Protein AF-A0A8X7CCC8-F1 (afdb_monomer_lite)

Rad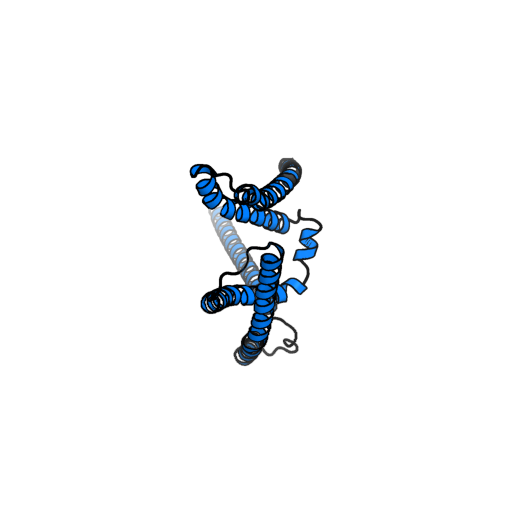ius of gyration: 27.52 Å; chains: 1; bounding box: 57×47×96 Å

Sequence (208 aa):
MSELYTKEFLFRLVIPLWVISFTTLSSIIFGLHSYRDGHEMARELAIFYAAVHRPAWALSLGWIVYACSTGQGGVINSLFTFKAFIPLERLCYLAYMLHVPLMYYQGGVQRERMFMGHYNQIMCFFSYTFMSFVLAFVCYLLFQVPFAAVEGLIFNKNHGNIWGANPMTVSQATLKNNDEEQVSIDEESKFSAKSKVLVSRIEETERF

Organism: NCBI:txid2747483

Foldseek 3Di:
DVVVVVVVVVLVVLVVLLVVLVVLVVCLVCVCVVVVVPDPDDPVVVVVSVVCNVVSNVVSVVSQVVCLVVVNNVPVVVVVPPPVVVVVVQLVVQLVVQLVVLVVVVVVVPPDDDDPDPVVVVVVVCVSSVVSSVVSVVCCVVPVVVVVVVVCVVPVPVDDDCPPPDVVNVVVVVVVVVVVVVVVVVVVVVVVVVVVVVVVVVVVVVVD

InterPro domains:
  IPR052728 Oxygen and lipid transport regulator [PTHR11161] (13-159)

Secondary structure (DSSP, 8-state):
-HHHHHHHHHHHHHHHHHHHHHHHHHHHHHHTHHHHT-----HHHHHHHHHHHHHHHHHHHHHHHHHHHTTTTTHHHHHHT-TTHHHHHHHHHHHHHHHHHHHHHHHHH--S-----HHHHHHHHHHHHHHHHHHHHHHIIIIIHHHHHHHHHHS----TTGGG--HHHHHHHHHHHHHHHHHHHHHHHHHHHHHHHHHHHHHHHTT-

pLDDT: mean 73.94, std 14.72, range [42.0, 93.38]

Structure (mmCIF, N/CA/C/O backbone):
data_AF-A0A8X7CCC8-F1
#
_entry.id   AF-A0A8X7CCC8-F1
#
loop_
_atom_site.group_PDB
_atom_site.id
_atom_site.type_symbol
_atom_site.label_atom_id
_atom_site.label_alt_id
_atom_site.label_comp_id
_atom_site.label_asym_id
_atom_site.label_entity_id
_atom_site.label_seq_id
_atom_site.pdbx_PDB_ins_code
_atom_site.Cartn_x
_atom_site.Cartn_y
_atom_site.Cartn_z
_atom_site.occupancy
_atom_site.B_iso_or_equiv
_atom_site.auth_seq_id
_atom_site.auth_comp_id
_atom_site.auth_asym_id
_atom_site.auth_atom_id
_atom_site.pdbx_PDB_model_num
ATOM 1 N N . MET A 1 1 ? 9.367 27.388 29.219 1.00 56.34 1 MET A N 1
ATOM 2 C CA . MET A 1 1 ? 10.127 28.083 28.150 1.00 56.34 1 MET A CA 1
ATOM 3 C C . MET A 1 1 ? 10.759 27.092 27.166 1.00 56.34 1 MET A C 1
ATOM 5 O O . MET A 1 1 ? 10.716 27.351 25.974 1.00 56.34 1 MET A O 1
ATOM 9 N N . SER A 1 2 ? 11.249 25.933 27.627 1.00 67.62 2 SER A N 1
ATOM 10 C CA . SER A 1 2 ? 11.745 24.836 26.776 1.00 67.62 2 SER A CA 1
ATOM 11 C C . SER A 1 2 ? 10.676 24.218 25.859 1.00 67.62 2 SER A C 1
ATOM 13 O O . SER A 1 2 ? 10.921 24.095 24.667 1.00 67.62 2 SER A O 1
ATOM 15 N N . GLU A 1 3 ? 9.472 23.912 26.360 1.00 63.50 3 GLU A N 1
ATOM 16 C CA . GLU A 1 3 ? 8.416 23.265 25.549 1.00 63.50 3 GLU A CA 1
ATOM 17 C C . GLU A 1 3 ? 7.909 24.108 24.366 1.00 63.50 3 GLU A C 1
ATOM 19 O O . GLU A 1 3 ? 7.609 23.568 23.303 1.00 63.50 3 GLU A O 1
ATOM 24 N N . LEU A 1 4 ? 7.849 25.436 24.520 1.00 60.81 4 LEU A N 1
ATOM 25 C CA . LEU A 1 4 ? 7.461 26.355 23.443 1.00 60.81 4 LEU A CA 1
ATOM 26 C C . LEU A 1 4 ? 8.524 26.403 22.338 1.00 60.81 4 LEU A C 1
ATOM 28 O O . LEU A 1 4 ? 8.183 26.362 21.160 1.00 60.81 4 LEU A O 1
ATOM 32 N N . TYR A 1 5 ? 9.810 26.400 22.703 1.00 65.25 5 TYR A N 1
ATOM 33 C CA . TYR A 1 5 ? 10.906 26.372 21.730 1.00 65.25 5 TYR A CA 1
ATOM 34 C C . TYR A 1 5 ? 10.932 25.060 20.938 1.00 65.25 5 TYR A C 1
ATOM 36 O O . TYR A 1 5 ? 11.149 25.066 19.727 1.00 65.25 5 TYR A O 1
ATOM 44 N N . THR A 1 6 ? 10.648 23.933 21.595 1.00 69.50 6 THR A N 1
ATOM 45 C CA . THR A 1 6 ? 10.568 22.629 20.929 1.00 69.50 6 THR A CA 1
ATOM 46 C C . THR A 1 6 ? 9.445 22.594 19.893 1.00 69.50 6 THR A C 1
ATOM 48 O O . THR A 1 6 ? 9.660 22.090 18.796 1.00 69.50 6 THR A O 1
ATOM 51 N N . LYS A 1 7 ? 8.269 23.168 20.179 1.00 65.12 7 LYS A N 1
ATOM 52 C CA . LYS A 1 7 ? 7.138 23.189 19.231 1.00 65.12 7 LYS A CA 1
ATOM 53 C C . LYS A 1 7 ? 7.426 24.051 17.996 1.00 65.12 7 LYS A C 1
ATOM 55 O O . LYS A 1 7 ? 7.184 23.603 16.877 1.00 65.12 7 LYS A O 1
ATOM 60 N N . GLU A 1 8 ? 7.998 25.238 18.194 1.00 67.81 8 GLU A N 1
ATOM 61 C CA . GLU A 1 8 ? 8.397 26.152 17.111 1.00 67.81 8 GLU A CA 1
ATOM 62 C C . GLU A 1 8 ? 9.519 25.563 16.238 1.00 67.81 8 GLU A C 1
ATOM 64 O O . GLU A 1 8 ? 9.496 25.661 15.009 1.00 67.81 8 GLU A O 1
ATOM 69 N N . PHE A 1 9 ? 10.495 24.896 16.861 1.00 66.94 9 PHE A N 1
ATOM 70 C CA . PHE A 1 9 ? 11.575 24.201 16.161 1.00 66.94 9 PHE A CA 1
ATOM 71 C C . PHE A 1 9 ? 11.061 22.999 15.356 1.00 66.94 9 PHE A C 1
ATOM 73 O O . PHE A 1 9 ? 11.420 22.837 14.190 1.00 66.94 9 PHE A O 1
ATOM 80 N N . LEU A 1 10 ? 10.171 22.191 15.940 1.00 67.31 10 LEU A N 1
ATOM 81 C CA . LEU A 1 10 ? 9.548 21.056 15.258 1.00 67.31 10 LEU A CA 1
ATOM 82 C C . LEU A 1 10 ? 8.729 21.505 14.043 1.00 67.31 10 LEU A C 1
ATOM 84 O O . LEU A 1 10 ? 8.870 20.919 12.973 1.00 67.31 10 LEU A O 1
ATOM 88 N N . PHE A 1 11 ? 7.946 22.581 14.161 1.00 71.38 11 PHE A N 1
ATOM 89 C CA . PHE A 1 11 ? 7.166 23.114 13.040 1.00 71.38 11 PHE A CA 1
ATOM 90 C C . PHE A 1 11 ? 8.058 23.561 11.869 1.00 71.38 11 PHE A C 1
ATOM 92 O O . PHE A 1 11 ? 7.775 23.259 10.708 1.00 71.38 11 PHE A O 1
ATOM 99 N N . ARG A 1 12 ? 9.191 24.213 12.167 1.00 74.88 12 ARG A N 1
ATOM 100 C CA . ARG A 1 12 ? 10.174 24.622 11.149 1.00 74.88 12 ARG A CA 1
ATOM 101 C C . ARG A 1 12 ? 10.883 23.446 10.477 1.00 74.88 12 ARG A C 1
ATOM 103 O O . ARG A 1 12 ? 11.282 23.585 9.325 1.00 74.88 12 ARG A O 1
ATOM 110 N N . LEU A 1 13 ? 11.032 22.307 11.155 1.00 77.50 13 LEU A N 1
ATOM 111 C CA . LEU A 1 13 ? 11.616 21.091 10.576 1.00 77.50 13 LEU A CA 1
ATOM 112 C C . LEU A 1 13 ? 10.615 20.276 9.751 1.00 77.50 13 LEU A C 1
ATOM 114 O O . LEU A 1 13 ? 11.004 19.591 8.812 1.00 77.50 13 LEU A O 1
ATOM 118 N N . VAL A 1 14 ? 9.320 20.364 10.030 1.00 81.94 14 VAL A N 1
ATOM 119 C CA . VAL A 1 14 ? 8.318 19.550 9.327 1.00 81.94 14 VAL A CA 1
ATOM 120 C C . VAL A 1 14 ? 8.231 19.918 7.843 1.00 81.94 14 VAL A C 1
ATOM 122 O O . VAL A 1 14 ? 8.261 19.032 6.990 1.00 81.94 14 VAL A O 1
ATOM 125 N N . ILE A 1 15 ? 8.206 21.212 7.515 1.00 81.56 15 ILE A N 1
ATOM 126 C CA . ILE A 1 15 ? 8.107 21.716 6.132 1.00 81.56 15 ILE A CA 1
ATOM 127 C C . ILE A 1 15 ? 9.250 21.210 5.225 1.00 81.56 15 ILE A C 1
ATOM 129 O O . ILE A 1 15 ? 8.950 20.655 4.163 1.00 81.56 15 ILE A O 1
ATOM 133 N N . PRO A 1 16 ? 10.545 21.336 5.587 1.00 84.25 16 PRO A N 1
ATOM 134 C CA . PRO A 1 16 ? 11.619 20.810 4.751 1.00 84.25 16 PRO A CA 1
ATOM 135 C C . PRO A 1 16 ? 11.562 19.287 4.637 1.00 84.25 16 PRO A C 1
ATOM 137 O O . PRO A 1 16 ? 11.832 18.763 3.560 1.00 84.25 16 PRO A O 1
ATOM 140 N N . LEU A 1 17 ? 11.150 18.562 5.682 1.00 84.19 17 LEU A N 1
ATOM 141 C CA . LEU A 1 17 ? 11.041 17.104 5.606 1.00 84.19 17 LEU A CA 1
ATOM 142 C C . LEU A 1 17 ? 9.904 16.636 4.673 1.00 84.19 17 LEU A C 1
ATOM 144 O O . LEU A 1 17 ? 10.038 15.600 4.015 1.00 84.19 17 LEU A O 1
ATOM 148 N N . TRP A 1 18 ? 8.829 17.417 4.526 1.00 85.44 18 TRP A N 1
ATOM 149 C CA . TRP A 1 18 ? 7.818 17.198 3.483 1.00 85.44 18 TRP A CA 1
ATOM 150 C C . TRP A 1 18 ? 8.396 17.368 2.076 1.00 85.44 18 TRP A C 1
ATOM 152 O O . TRP A 1 18 ? 8.226 16.489 1.228 1.00 85.44 18 TRP A O 1
ATOM 162 N N . VAL A 1 19 ? 9.113 18.469 1.832 1.00 89.75 19 VAL A N 1
ATOM 163 C CA . VAL A 1 19 ? 9.736 18.744 0.526 1.00 89.75 19 VAL A CA 1
ATOM 164 C C . VAL A 1 19 ? 10.764 17.671 0.181 1.00 89.75 19 VAL A C 1
ATOM 166 O O . VAL A 1 19 ? 10.762 17.168 -0.943 1.00 89.75 19 VAL A O 1
ATOM 169 N N . ILE A 1 20 ? 11.591 17.264 1.148 1.00 89.19 20 ILE A N 1
ATOM 170 C CA . ILE A 1 20 ? 12.565 16.177 0.986 1.00 89.19 20 ILE A CA 1
ATOM 171 C C . ILE A 1 20 ? 11.845 14.883 0.605 1.00 89.19 20 ILE A C 1
ATOM 173 O O . ILE A 1 20 ? 12.212 14.271 -0.391 1.00 89.19 20 ILE A O 1
ATOM 177 N N . SER A 1 21 ? 10.777 14.506 1.312 1.00 89.00 21 SER A N 1
ATOM 178 C CA . SER A 1 21 ? 10.041 13.265 1.031 1.00 89.00 21 SER A CA 1
ATOM 179 C C . SER A 1 21 ? 9.446 13.244 -0.381 1.00 89.00 21 SER A C 1
ATOM 181 O O . SER A 1 21 ? 9.629 12.270 -1.109 1.00 89.00 21 SER A O 1
ATOM 183 N N . PHE A 1 22 ? 8.796 14.329 -0.814 1.00 90.25 22 PHE A N 1
ATOM 184 C CA . PHE A 1 22 ? 8.261 14.424 -2.178 1.00 90.25 22 PHE A CA 1
ATOM 185 C C . PHE A 1 22 ? 9.359 14.433 -3.244 1.00 90.25 22 PHE A C 1
ATOM 187 O O . PHE A 1 22 ? 9.210 13.804 -4.293 1.00 90.25 22 PHE A O 1
ATOM 194 N N . THR A 1 23 ? 10.474 15.108 -2.967 1.00 90.94 23 THR A N 1
ATOM 195 C CA . THR A 1 23 ? 11.615 15.166 -3.885 1.00 90.94 23 THR A CA 1
ATOM 196 C C . THR A 1 23 ? 12.264 13.794 -4.025 1.00 90.94 23 THR A C 1
ATOM 198 O O . THR A 1 23 ? 12.554 13.372 -5.142 1.00 90.94 23 THR A O 1
ATOM 201 N N . THR A 1 24 ? 12.438 13.059 -2.925 1.00 89.31 24 THR A N 1
ATOM 202 C CA . THR A 1 24 ? 12.969 11.692 -2.935 1.00 89.31 24 THR A CA 1
ATOM 203 C C . THR A 1 24 ? 12.049 10.749 -3.709 1.00 89.31 24 THR A C 1
ATOM 205 O O . THR A 1 24 ? 12.534 10.019 -4.570 1.00 89.31 24 THR A O 1
ATOM 208 N N . LEU A 1 25 ? 10.731 10.809 -3.492 1.00 89.88 25 LEU A N 1
ATOM 209 C CA . LEU A 1 25 ? 9.764 9.996 -4.243 1.00 89.88 25 LEU A CA 1
ATOM 210 C C . LEU A 1 25 ? 9.804 10.298 -5.748 1.00 89.88 25 LEU A C 1
ATOM 212 O O . LEU A 1 25 ? 9.874 9.378 -6.561 1.00 89.88 25 LEU A O 1
ATOM 216 N N . SER A 1 26 ? 9.821 11.580 -6.117 1.00 87.38 26 SER A N 1
ATOM 217 C CA . SER A 1 26 ? 9.913 12.013 -7.515 1.00 87.38 26 SER A CA 1
ATOM 218 C C . SER A 1 26 ? 11.232 11.565 -8.157 1.00 87.38 26 SER A C 1
ATOM 220 O O . SER A 1 26 ? 11.239 10.960 -9.228 1.00 87.38 26 SER A O 1
ATOM 222 N N . SER A 1 27 ? 12.353 11.763 -7.460 1.00 86.19 27 SER A N 1
ATOM 223 C CA . SER A 1 27 ? 13.686 11.352 -7.910 1.00 86.19 27 SER A CA 1
ATOM 224 C C . SER A 1 27 ? 13.782 9.842 -8.148 1.00 86.19 27 SER A C 1
ATOM 226 O O . SER A 1 27 ? 14.354 9.413 -9.147 1.00 86.19 27 SER A O 1
ATOM 228 N N . ILE A 1 28 ? 13.157 9.017 -7.299 1.00 86.56 28 ILE A N 1
ATOM 229 C CA . ILE A 1 28 ? 13.130 7.562 -7.501 1.00 86.56 28 ILE A CA 1
ATOM 230 C C . ILE A 1 28 ? 12.373 7.197 -8.787 1.00 86.56 28 ILE A C 1
ATOM 232 O O . ILE A 1 28 ? 12.860 6.356 -9.542 1.00 86.56 28 ILE A O 1
ATOM 236 N N . ILE A 1 29 ? 11.235 7.843 -9.067 1.00 85.00 29 ILE A N 1
ATOM 237 C CA . ILE A 1 29 ? 10.422 7.584 -10.271 1.00 85.00 29 ILE A CA 1
ATOM 238 C C . ILE A 1 29 ? 11.176 8.000 -11.541 1.00 85.00 29 ILE A C 1
ATOM 240 O O . ILE A 1 29 ? 11.236 7.233 -12.504 1.00 85.00 29 ILE A O 1
ATOM 244 N N . PHE A 1 30 ? 11.774 9.193 -11.544 1.00 80.69 30 PHE A N 1
ATOM 245 C CA . PHE A 1 30 ? 12.493 9.720 -12.708 1.00 80.69 30 PHE A CA 1
ATOM 246 C C . PHE A 1 30 ? 13.904 9.142 -12.869 1.00 80.69 30 PHE A C 1
ATOM 248 O O . PHE A 1 30 ? 14.422 9.123 -13.983 1.00 80.69 30 PHE A O 1
ATOM 255 N N . GLY A 1 31 ? 14.514 8.606 -11.809 1.00 73.12 31 GLY A N 1
ATOM 256 C CA . GLY A 1 31 ? 15.863 8.030 -11.845 1.00 73.12 31 GLY A CA 1
ATOM 257 C C . GLY A 1 31 ? 16.007 6.847 -12.806 1.00 73.12 31 GLY A C 1
ATOM 258 O O . GLY A 1 31 ? 17.090 6.605 -13.333 1.00 73.12 31 GLY A O 1
ATOM 259 N N . LEU A 1 32 ? 14.907 6.150 -13.106 1.00 67.69 32 LEU A N 1
ATOM 260 C CA . LEU A 1 32 ? 14.891 5.055 -14.076 1.00 67.69 32 LEU A CA 1
ATOM 261 C C . LEU A 1 32 ? 14.731 5.524 -15.532 1.00 67.69 32 LEU A C 1
ATOM 263 O O . LEU A 1 32 ? 14.910 4.724 -16.451 1.00 67.69 32 LEU A O 1
ATOM 267 N N . HIS A 1 33 ? 14.402 6.801 -15.761 1.00 64.94 33 HIS A N 1
ATOM 268 C CA . HIS A 1 33 ? 14.253 7.352 -17.109 1.00 64.94 33 HIS A CA 1
ATOM 269 C C . HIS A 1 33 ? 15.586 7.316 -17.865 1.00 64.94 33 HIS A C 1
ATOM 271 O O . HIS A 1 33 ? 15.624 6.877 -19.009 1.00 64.94 33 HIS A O 1
ATOM 277 N N . SER A 1 34 ? 16.697 7.652 -17.202 1.00 59.62 34 SER A N 1
ATOM 278 C CA . SER A 1 34 ? 18.030 7.663 -17.823 1.00 59.62 34 SER A CA 1
ATOM 279 C C . SER A 1 34 ? 18.552 6.275 -18.221 1.00 59.62 34 SER A C 1
ATOM 281 O O . SER A 1 34 ? 19.456 6.182 -19.043 1.00 59.62 34 SER A O 1
ATOM 283 N N . TYR A 1 35 ? 18.004 5.185 -17.664 1.00 60.94 35 TYR A N 1
ATOM 284 C CA . TYR A 1 35 ? 18.375 3.815 -18.054 1.00 60.94 35 TYR A CA 1
ATOM 285 C C . TYR A 1 35 ? 17.690 3.383 -19.362 1.00 60.94 35 TYR A C 1
ATOM 287 O O . TYR A 1 35 ? 18.165 2.487 -20.057 1.00 60.94 35 TYR A O 1
ATOM 295 N N . ARG A 1 36 ? 16.571 4.028 -19.718 1.00 57.44 36 ARG A N 1
ATOM 296 C CA . ARG A 1 36 ? 15.776 3.705 -20.912 1.00 57.44 36 ARG A CA 1
ATOM 297 C C . ARG A 1 36 ? 16.471 4.138 -22.211 1.00 57.44 36 ARG A C 1
ATOM 299 O O . ARG A 1 36 ? 16.284 3.472 -23.224 1.00 57.44 36 ARG A O 1
ATOM 306 N N . ASP A 1 37 ? 17.290 5.190 -22.170 1.00 60.22 37 ASP A N 1
ATOM 307 C CA . ASP A 1 37 ? 17.900 5.816 -23.356 1.00 60.22 37 ASP A CA 1
ATOM 308 C C . ASP A 1 37 ? 19.171 5.102 -23.871 1.00 60.22 37 ASP A C 1
ATOM 310 O O . ASP A 1 37 ? 19.848 5.594 -24.769 1.00 60.22 37 ASP A O 1
ATOM 314 N N . GLY A 1 38 ? 19.506 3.921 -23.336 1.00 59.59 38 GLY A N 1
ATOM 315 C CA . GLY A 1 38 ? 20.583 3.074 -23.870 1.00 59.59 38 GLY A CA 1
ATOM 316 C C . GLY A 1 38 ? 22.005 3.493 -23.484 1.00 59.59 38 GLY A C 1
ATOM 317 O O . GLY A 1 38 ? 22.964 2.899 -23.971 1.00 59.59 38 GLY A O 1
ATOM 318 N N . HIS A 1 39 ? 22.169 4.471 -22.591 1.00 59.56 39 HIS A N 1
ATOM 319 C CA . HIS A 1 39 ? 23.469 4.764 -21.994 1.00 59.56 39 HIS A CA 1
ATOM 320 C C . HIS A 1 39 ? 23.823 3.702 -20.947 1.00 59.56 39 HIS A C 1
ATOM 322 O O . HIS A 1 39 ? 23.084 3.491 -19.983 1.00 59.56 39 HIS A O 1
ATOM 328 N N . GLU A 1 40 ? 24.968 3.040 -21.128 1.00 58.47 40 GLU A N 1
ATOM 329 C CA . GLU A 1 40 ? 25.529 2.108 -20.150 1.00 58.47 40 GLU A CA 1
ATOM 330 C C . GLU A 1 40 ? 25.791 2.849 -18.833 1.00 58.47 40 GLU A C 1
ATOM 332 O O . GLU A 1 40 ? 26.770 3.579 -18.677 1.00 58.47 40 GLU A O 1
ATOM 337 N N . MET A 1 41 ? 24.886 2.698 -17.866 1.00 60.19 41 MET A N 1
ATOM 338 C CA . MET A 1 41 ? 25.136 3.174 -16.512 1.00 60.19 41 MET A CA 1
ATOM 339 C C . MET A 1 41 ? 26.330 2.417 -15.942 1.00 60.19 41 MET A C 1
ATOM 341 O O . MET A 1 41 ? 26.377 1.185 -15.999 1.00 60.19 41 MET A O 1
ATOM 345 N N . ALA A 1 42 ? 27.264 3.152 -15.333 1.00 71.62 42 ALA A N 1
ATOM 346 C CA . ALA A 1 42 ? 28.325 2.545 -14.548 1.00 71.62 42 ALA A CA 1
ATOM 347 C C . ALA A 1 42 ? 27.698 1.541 -13.570 1.00 71.62 42 ALA A C 1
ATOM 349 O O . ALA A 1 42 ? 26.777 1.875 -12.818 1.00 71.62 42 ALA A O 1
ATOM 350 N N . ARG A 1 43 ? 28.183 0.295 -13.605 1.00 72.62 43 ARG A N 1
ATOM 351 C CA . ARG A 1 43 ? 27.628 -0.834 -12.842 1.00 72.62 43 ARG A CA 1
ATOM 352 C C . ARG A 1 43 ? 27.474 -0.509 -11.353 1.00 72.62 43 ARG A C 1
ATOM 354 O O . ARG A 1 43 ? 26.527 -0.958 -10.717 1.00 72.62 43 ARG A O 1
ATOM 361 N N . GLU A 1 44 ? 28.373 0.318 -10.830 1.00 80.31 44 GLU A N 1
ATOM 362 C CA . GLU A 1 44 ? 28.366 0.821 -9.456 1.00 80.31 44 GLU A CA 1
ATOM 363 C C . GLU A 1 44 ? 27.109 1.643 -9.132 1.00 80.31 44 GLU A C 1
ATOM 365 O O . GLU A 1 44 ? 26.440 1.374 -8.134 1.00 80.31 44 GLU A O 1
ATOM 370 N N . LEU A 1 45 ? 26.720 2.578 -10.007 1.00 80.69 45 LEU A N 1
ATOM 371 C CA . LEU A 1 45 ? 25.516 3.399 -9.838 1.00 80.69 45 LEU A CA 1
ATOM 372 C C . LEU A 1 45 ? 24.238 2.560 -9.935 1.00 80.69 45 LEU A C 1
ATOM 374 O O . LEU A 1 45 ? 23.304 2.774 -9.164 1.00 80.69 45 LEU A O 1
ATOM 378 N N . ALA A 1 46 ? 24.204 1.575 -10.836 1.00 80.81 46 ALA A N 1
ATOM 379 C CA . ALA A 1 46 ? 23.053 0.688 -10.994 1.00 80.81 46 ALA A CA 1
ATOM 380 C C . ALA A 1 46 ? 22.817 -0.182 -9.746 1.00 80.81 46 ALA A C 1
ATOM 382 O O . ALA A 1 46 ? 21.683 -0.307 -9.279 1.00 80.81 46 ALA A O 1
ATOM 383 N N . ILE A 1 47 ? 23.886 -0.749 -9.172 1.00 83.81 47 ILE A N 1
ATOM 384 C CA . ILE A 1 47 ? 23.807 -1.544 -7.936 1.00 83.81 47 ILE A CA 1
ATOM 385 C C . ILE A 1 47 ? 23.391 -0.655 -6.762 1.00 83.81 47 ILE A C 1
ATOM 387 O O . ILE A 1 47 ? 22.515 -1.034 -5.981 1.00 83.81 47 ILE A O 1
ATOM 391 N N . PHE A 1 48 ? 23.975 0.541 -6.659 1.00 86.25 48 PHE A N 1
ATOM 392 C CA . PHE A 1 48 ? 23.637 1.489 -5.604 1.00 86.25 48 PHE A CA 1
ATOM 393 C C . PHE A 1 48 ? 22.162 1.904 -5.670 1.00 86.25 48 PHE A C 1
ATOM 395 O O . PHE A 1 48 ? 21.450 1.830 -4.669 1.00 86.25 48 PHE A O 1
ATOM 402 N N . TYR A 1 49 ? 21.661 2.247 -6.859 1.00 84.94 49 TYR A N 1
ATOM 403 C CA . TYR A 1 49 ? 20.249 2.564 -7.058 1.00 84.94 49 TYR A CA 1
ATOM 404 C C . TYR A 1 49 ? 19.346 1.367 -6.714 1.00 84.94 49 TYR A C 1
ATOM 406 O O . TYR A 1 49 ? 18.371 1.521 -5.974 1.00 84.94 49 TYR A O 1
ATOM 414 N N . ALA A 1 50 ? 19.688 0.155 -7.164 1.00 84.88 50 ALA A N 1
ATOM 415 C CA . ALA A 1 50 ? 18.926 -1.058 -6.862 1.00 84.88 50 ALA A CA 1
ATOM 416 C C . ALA A 1 50 ? 18.831 -1.350 -5.350 1.00 84.88 50 ALA A C 1
ATOM 418 O O . ALA A 1 50 ? 17.787 -1.808 -4.885 1.00 84.88 50 ALA A O 1
ATOM 419 N N . ALA A 1 51 ? 19.871 -1.038 -4.575 1.00 88.31 51 ALA A N 1
ATOM 420 C CA . ALA A 1 51 ? 19.865 -1.207 -3.123 1.00 88.31 51 ALA A CA 1
ATOM 421 C C . ALA A 1 51 ? 19.121 -0.079 -2.387 1.00 88.31 51 ALA A C 1
ATOM 423 O O . ALA A 1 51 ? 18.416 -0.344 -1.415 1.00 88.31 51 ALA A O 1
ATOM 424 N N . VAL A 1 52 ? 19.259 1.172 -2.842 1.00 88.50 52 VAL A N 1
ATOM 425 C CA . VAL A 1 52 ? 18.798 2.358 -2.099 1.00 88.50 52 VAL A CA 1
ATOM 426 C C . VAL A 1 52 ? 17.364 2.766 -2.438 1.00 88.50 52 VAL A C 1
ATOM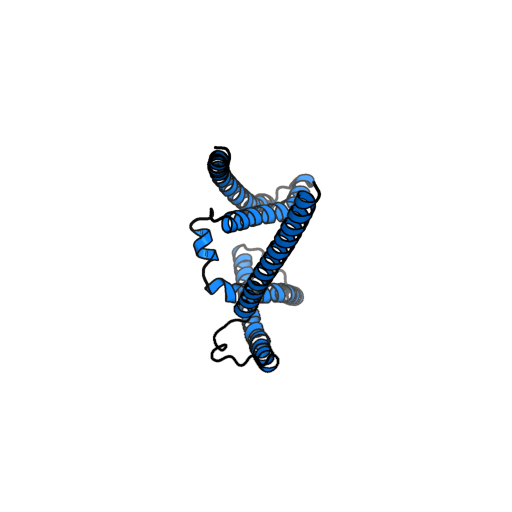 428 O O . VAL A 1 52 ? 16.671 3.287 -1.567 1.00 88.50 52 VAL A O 1
ATOM 431 N N . HIS A 1 53 ? 16.863 2.502 -3.650 1.00 88.25 53 HIS A N 1
ATOM 432 C CA . HIS A 1 53 ? 15.535 2.989 -4.051 1.00 88.25 53 HIS A CA 1
ATOM 433 C C . HIS A 1 53 ? 14.397 2.455 -3.160 1.00 88.25 53 HIS A C 1
ATOM 435 O O . HIS A 1 53 ? 13.519 3.224 -2.780 1.00 88.25 53 HIS A O 1
ATOM 441 N N . ARG A 1 54 ? 14.414 1.168 -2.775 1.00 87.88 54 ARG A N 1
ATOM 442 C CA . ARG A 1 54 ? 13.377 0.571 -1.907 1.00 87.88 54 ARG A CA 1
ATOM 443 C C . ARG A 1 54 ? 13.373 1.137 -0.484 1.00 87.88 54 ARG A C 1
ATOM 445 O O . ARG A 1 54 ? 12.306 1.563 -0.044 1.00 87.88 54 ARG A O 1
ATOM 452 N N . PRO A 1 55 ? 14.502 1.158 0.254 1.00 91.75 55 PRO A N 1
ATOM 453 C CA . PRO A 1 55 ? 14.515 1.734 1.593 1.00 91.75 55 PRO A CA 1
ATOM 454 C C . PRO A 1 55 ? 14.276 3.244 1.564 1.00 91.75 55 PRO A C 1
ATOM 456 O O . PRO A 1 55 ? 13.557 3.739 2.423 1.00 91.75 55 PRO A O 1
ATOM 459 N N . ALA A 1 56 ? 14.791 3.972 0.566 1.00 90.12 56 ALA A N 1
ATOM 460 C CA . ALA A 1 56 ? 14.514 5.401 0.425 1.00 90.12 56 ALA A CA 1
ATOM 461 C C . ALA A 1 56 ? 13.015 5.664 0.215 1.00 90.12 56 ALA A C 1
ATOM 463 O O . ALA A 1 56 ? 12.443 6.509 0.898 1.00 90.12 56 ALA A O 1
ATOM 464 N N . TRP A 1 57 ? 12.358 4.881 -0.647 1.00 90.94 57 TRP A N 1
ATOM 465 C CA . TRP A 1 57 ? 10.908 4.943 -0.837 1.00 90.94 57 TRP A CA 1
ATOM 466 C C . TRP A 1 57 ? 10.146 4.667 0.465 1.00 90.94 57 TRP A C 1
ATOM 468 O O . TRP A 1 57 ? 9.246 5.421 0.836 1.00 90.94 57 TRP A O 1
ATOM 478 N N . ALA A 1 58 ? 10.524 3.607 1.185 1.00 90.12 58 ALA A N 1
ATOM 479 C CA . ALA A 1 58 ? 9.897 3.239 2.451 1.00 90.12 58 ALA A CA 1
ATOM 480 C C . ALA A 1 58 ? 10.093 4.312 3.536 1.00 90.12 58 ALA A C 1
ATOM 482 O O . ALA A 1 58 ? 9.150 4.612 4.262 1.00 90.12 58 ALA A O 1
ATOM 483 N N . LEU A 1 59 ? 11.277 4.928 3.621 1.00 90.19 59 LEU A N 1
ATOM 484 C CA . LEU A 1 59 ? 11.564 6.019 4.555 1.00 90.19 59 LEU A CA 1
ATOM 485 C C . LEU A 1 59 ? 10.738 7.269 4.241 1.00 90.19 59 LEU A C 1
ATOM 487 O O . LEU A 1 59 ? 10.167 7.861 5.156 1.00 90.19 59 LEU A O 1
ATOM 491 N N . SER A 1 60 ? 10.623 7.646 2.964 1.00 89.25 60 SER A N 1
ATOM 492 C CA . SER A 1 60 ? 9.778 8.773 2.553 1.00 89.25 60 SER A CA 1
ATOM 493 C C . SER A 1 60 ? 8.304 8.526 2.881 1.00 89.25 60 SER A C 1
ATOM 495 O O . SER A 1 60 ? 7.647 9.407 3.433 1.00 89.25 60 SER A O 1
ATOM 497 N N . LEU A 1 61 ? 7.784 7.323 2.611 1.00 86.06 61 LEU A N 1
ATOM 498 C CA . LEU A 1 61 ? 6.419 6.958 3.007 1.00 86.06 61 LEU A CA 1
ATOM 499 C C . LEU A 1 61 ? 6.247 6.915 4.532 1.00 86.06 61 LEU A C 1
ATOM 501 O O . LEU A 1 61 ? 5.242 7.404 5.045 1.00 86.06 61 LEU A O 1
ATOM 505 N N . GLY A 1 62 ? 7.226 6.379 5.260 1.00 87.00 62 GLY A N 1
ATOM 506 C CA . GLY A 1 62 ? 7.221 6.327 6.721 1.00 87.00 62 GLY A CA 1
ATOM 507 C C . GLY A 1 62 ? 7.164 7.719 7.348 1.00 87.00 62 GLY A C 1
ATOM 508 O O . GLY A 1 62 ? 6.375 7.940 8.266 1.00 87.00 62 GLY A O 1
ATOM 509 N N . TRP A 1 63 ? 7.918 8.681 6.805 1.00 86.62 63 TRP A N 1
ATOM 510 C CA . TRP A 1 63 ? 7.834 10.078 7.231 1.00 86.62 63 TRP A CA 1
ATOM 511 C C . TRP A 1 63 ? 6.442 10.671 6.995 1.00 86.62 63 TRP A C 1
ATOM 513 O O . TRP A 1 63 ? 5.902 11.326 7.884 1.00 86.62 63 TRP A O 1
ATOM 523 N N . ILE A 1 64 ? 5.830 10.414 5.834 1.00 83.94 64 ILE A N 1
ATOM 524 C CA . ILE A 1 64 ? 4.473 10.895 5.531 1.00 83.94 64 ILE A CA 1
ATOM 525 C C . ILE A 1 64 ? 3.470 10.346 6.554 1.00 83.94 64 ILE A C 1
ATOM 527 O O . ILE A 1 64 ? 2.679 11.112 7.105 1.00 83.94 64 ILE A O 1
ATOM 531 N N . VAL A 1 65 ? 3.527 9.046 6.860 1.00 83.50 65 VAL A N 1
ATOM 532 C CA . VAL A 1 65 ? 2.645 8.417 7.860 1.00 83.50 65 VAL A CA 1
ATOM 533 C C . VAL A 1 65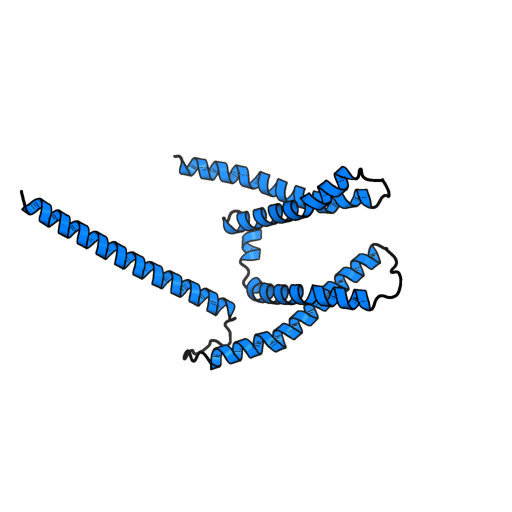 ? 2.887 9.000 9.256 1.00 83.50 65 VAL A C 1
ATOM 535 O O . VAL A 1 65 ? 1.928 9.336 9.950 1.00 83.50 65 VAL A O 1
ATOM 538 N N . TYR A 1 66 ? 4.146 9.200 9.649 1.00 81.75 66 TYR A N 1
ATOM 539 C CA . TYR A 1 66 ? 4.505 9.808 10.934 1.00 81.75 66 TYR A CA 1
ATOM 540 C C . TYR A 1 66 ? 4.038 11.271 11.058 1.00 81.75 66 TYR A C 1
ATOM 542 O O . TYR A 1 66 ? 3.526 11.707 12.095 1.00 81.75 66 TYR A O 1
ATOM 550 N N . ALA A 1 67 ? 4.159 12.047 9.981 1.00 80.88 67 ALA A N 1
ATOM 551 C CA . ALA A 1 67 ? 3.644 13.411 9.923 1.00 80.88 67 ALA A CA 1
ATOM 552 C C . ALA A 1 67 ? 2.109 13.439 10.048 1.00 80.88 67 ALA A C 1
ATOM 554 O O . ALA A 1 67 ? 1.555 14.347 10.677 1.00 80.88 67 ALA A O 1
ATOM 555 N N . CYS A 1 68 ? 1.422 12.424 9.509 1.00 74.88 68 CYS A N 1
ATOM 556 C CA . CYS A 1 68 ? -0.020 12.254 9.679 1.00 74.88 68 CYS A CA 1
ATOM 557 C C . CYS A 1 68 ? -0.387 11.901 11.128 1.00 74.88 68 CYS A C 1
ATOM 559 O O . CYS A 1 68 ? -1.285 12.533 11.683 1.00 74.88 68 CYS A O 1
ATOM 561 N N . SER A 1 69 ? 0.332 10.976 11.778 1.00 71.38 69 SER A N 1
ATOM 562 C CA . SER A 1 69 ? 0.043 10.578 13.167 1.00 71.38 69 SER A CA 1
ATOM 563 C C . SER A 1 69 ? 0.286 11.696 14.184 1.00 71.38 69 SER A C 1
ATOM 565 O O . SER A 1 69 ? -0.371 11.749 15.218 1.00 71.38 69 SER A O 1
ATOM 567 N N . THR A 1 70 ? 1.199 12.622 13.886 1.00 74.06 70 THR A N 1
ATOM 568 C CA . THR A 1 70 ? 1.517 13.772 14.755 1.00 74.06 70 THR A CA 1
ATOM 569 C C . THR A 1 70 ? 0.505 14.925 14.597 1.00 74.06 70 THR A C 1
ATOM 571 O O . THR A 1 70 ? 0.639 15.975 15.224 1.00 74.06 70 THR A O 1
ATOM 574 N N . GLY A 1 71 ? -0.519 14.769 13.746 1.00 68.81 71 GLY A N 1
ATOM 575 C CA . GLY A 1 71 ? -1.556 15.782 13.519 1.00 68.81 71 GLY A CA 1
ATOM 576 C C . GLY A 1 71 ? -1.083 17.012 12.733 1.00 68.81 71 GLY A C 1
ATOM 577 O O . GLY A 1 71 ? -1.857 17.943 12.528 1.00 68.81 71 GLY A O 1
ATOM 578 N N . GLN A 1 72 ? 0.163 17.015 12.246 1.00 68.38 72 GLN A N 1
ATOM 579 C CA . GLN A 1 72 ? 0.741 18.112 11.456 1.00 68.38 72 GLN A CA 1
ATOM 580 C C . GLN A 1 72 ? 0.549 17.934 9.939 1.00 68.38 72 GLN A C 1
ATOM 582 O O . GLN A 1 72 ? 1.063 18.719 9.148 1.00 68.38 72 GLN A O 1
ATOM 587 N N . GLY A 1 73 ? -0.207 16.914 9.521 1.00 67.94 73 GLY A N 1
ATOM 588 C CA . GLY A 1 73 ? -0.475 16.603 8.11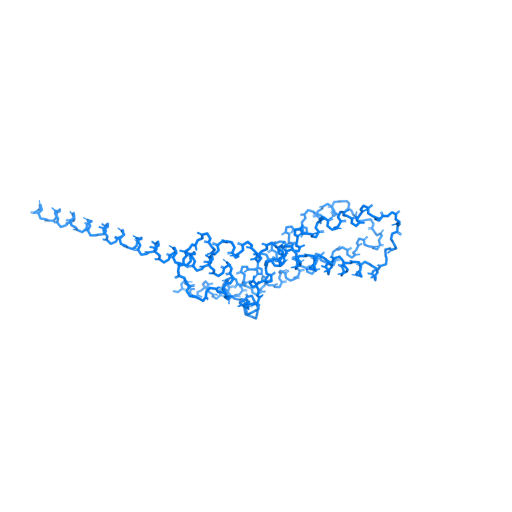3 1.00 67.94 73 GLY A CA 1
ATOM 589 C C . GLY A 1 73 ? -1.611 17.399 7.457 1.00 67.94 73 GLY A C 1
ATOM 590 O O . GLY A 1 73 ? -1.869 17.201 6.271 1.00 67.94 73 GLY A O 1
ATOM 591 N N . GLY A 1 74 ? -2.314 18.271 8.191 1.00 73.31 74 GLY A N 1
ATOM 592 C CA . GLY A 1 74 ? -3.371 19.130 7.641 1.00 73.31 74 GLY A CA 1
ATOM 593 C C . GLY A 1 74 ? -4.423 18.356 6.830 1.00 73.31 74 GLY A C 1
ATOM 594 O O . GLY A 1 74 ? -5.153 17.530 7.374 1.00 73.31 74 GLY A O 1
ATOM 595 N N . VAL A 1 75 ? -4.476 18.606 5.516 1.00 69.62 75 VAL A N 1
ATOM 596 C CA . VAL A 1 75 ? -5.439 18.001 4.572 1.00 69.62 75 VAL A CA 1
ATOM 597 C C . VAL A 1 75 ? -5.303 16.474 4.484 1.00 69.62 75 VAL A C 1
ATOM 599 O O . VAL A 1 75 ? -6.315 15.777 4.415 1.00 69.62 75 VAL A O 1
ATOM 602 N N . ILE A 1 76 ? -4.081 15.930 4.548 1.00 70.62 76 ILE A N 1
ATOM 603 C CA . ILE A 1 76 ? -3.852 14.478 4.441 1.00 70.62 76 ILE A CA 1
ATOM 604 C C . ILE A 1 76 ? -4.445 13.742 5.653 1.00 70.62 76 ILE A C 1
ATOM 606 O O . ILE A 1 76 ? -4.992 12.649 5.511 1.00 70.62 76 ILE A O 1
ATOM 610 N N . ASN A 1 77 ? -4.423 14.372 6.831 1.00 73.19 77 ASN A N 1
ATOM 611 C CA . ASN A 1 77 ? -5.024 13.805 8.037 1.00 73.19 77 ASN A CA 1
ATOM 612 C C . ASN A 1 77 ? -6.550 13.640 7.895 1.00 73.19 77 ASN A C 1
ATOM 614 O O . ASN A 1 77 ? -7.122 12.646 8.342 1.00 73.19 77 ASN A O 1
ATOM 618 N N . SER A 1 78 ? -7.217 14.577 7.211 1.00 72.62 78 SER A N 1
ATOM 619 C CA . SER A 1 78 ? -8.659 14.486 6.949 1.00 72.62 78 SER A CA 1
ATOM 620 C C . SER A 1 78 ? -9.003 13.359 5.971 1.00 72.62 78 SER A C 1
ATOM 622 O O . SER A 1 78 ? -10.032 12.709 6.149 1.00 72.62 78 SER A O 1
ATOM 624 N N . LEU A 1 79 ? -8.131 13.083 4.993 1.00 74.81 79 LEU A N 1
ATOM 625 C CA . LEU A 1 79 ? -8.287 11.939 4.092 1.00 74.81 79 LEU A CA 1
ATOM 626 C C . LEU A 1 79 ? -8.156 10.620 4.861 1.00 74.81 79 LEU A C 1
ATOM 628 O O . LEU A 1 79 ? -9.046 9.784 4.774 1.00 74.81 79 LEU A O 1
ATOM 632 N N . PHE A 1 80 ? -7.112 10.452 5.674 1.00 66.06 80 PHE A N 1
ATOM 633 C CA . PHE A 1 80 ? -6.899 9.209 6.431 1.00 66.06 80 PHE A CA 1
ATOM 634 C C . PHE A 1 80 ? -7.947 8.954 7.520 1.00 66.06 80 PHE A C 1
ATOM 636 O O . PHE A 1 80 ? -8.261 7.805 7.818 1.00 66.06 80 PHE A O 1
ATOM 643 N N . THR A 1 81 ? -8.537 10.010 8.079 1.00 69.56 81 THR A N 1
ATOM 644 C CA . THR A 1 81 ? -9.617 9.887 9.073 1.00 69.56 81 THR A CA 1
ATOM 645 C C . THR A 1 81 ? -10.958 9.497 8.428 1.00 69.56 81 THR A C 1
ATOM 647 O O . THR A 1 81 ? -11.954 9.271 9.120 1.00 69.56 81 THR A O 1
ATOM 650 N N . PHE A 1 82 ? -11.033 9.394 7.095 1.00 75.62 82 PHE A N 1
ATOM 651 C CA . PHE A 1 82 ? -12.282 9.072 6.425 1.00 75.62 82 PHE A CA 1
ATOM 652 C C . PHE A 1 82 ? -12.706 7.622 6.714 1.00 75.62 82 PHE A C 1
ATOM 654 O O . PHE A 1 82 ? -12.004 6.657 6.419 1.00 75.62 82 PHE A O 1
ATOM 661 N N . LYS A 1 83 ? -13.912 7.452 7.267 1.00 71.44 83 LYS A N 1
ATOM 662 C CA . LYS A 1 83 ? -14.441 6.154 7.728 1.00 71.44 83 LYS A CA 1
ATOM 663 C C . LYS A 1 83 ? -14.558 5.101 6.610 1.00 71.44 83 LYS A C 1
ATOM 665 O O . LYS A 1 83 ? -14.663 3.911 6.902 1.00 71.44 83 LYS A O 1
ATOM 670 N N . ALA A 1 84 ? -14.494 5.513 5.340 1.00 75.62 84 ALA A N 1
ATOM 671 C CA . ALA A 1 84 ? -14.453 4.599 4.199 1.00 75.62 84 ALA A CA 1
ATOM 672 C C . ALA A 1 84 ? -13.097 3.889 4.005 1.00 75.62 84 ALA A C 1
ATOM 674 O O . ALA A 1 84 ? -13.047 2.909 3.264 1.00 75.62 84 ALA A O 1
ATOM 675 N N . PHE A 1 85 ? -12.019 4.302 4.683 1.00 74.50 85 PHE A N 1
ATOM 676 C CA . PHE A 1 85 ? -10.737 3.583 4.620 1.00 74.50 85 PHE A CA 1
ATOM 677 C C . PHE A 1 85 ? -10.766 2.235 5.350 1.00 74.50 85 PHE A C 1
ATOM 679 O O . PHE A 1 85 ? -10.037 1.326 4.970 1.00 74.50 85 PHE A O 1
ATOM 686 N N . ILE A 1 86 ? -11.667 2.061 6.321 1.00 74.00 86 ILE A N 1
ATOM 687 C CA . ILE A 1 86 ? -11.797 0.818 7.098 1.00 74.00 86 ILE A CA 1
ATOM 688 C C . ILE A 1 86 ? -12.136 -0.395 6.202 1.00 74.00 86 ILE A C 1
ATOM 690 O O . ILE A 1 86 ? -11.452 -1.416 6.291 1.00 74.00 86 ILE A O 1
ATOM 694 N N . PRO A 1 87 ? -13.163 -0.352 5.324 1.00 76.56 87 PRO A N 1
ATOM 695 C CA . PRO A 1 87 ? -13.398 -1.445 4.378 1.00 76.56 87 PRO A CA 1
ATOM 696 C C . PRO A 1 87 ? -12.340 -1.506 3.265 1.00 76.56 87 PRO A C 1
ATOM 698 O O . PRO A 1 87 ? -12.027 -2.598 2.789 1.00 76.56 87 PRO A O 1
ATOM 701 N N . LEU A 1 88 ? -11.771 -0.363 2.868 1.00 80.81 88 LEU A N 1
ATOM 702 C CA . LEU A 1 88 ? -10.778 -0.294 1.796 1.00 80.81 88 LEU A CA 1
ATOM 703 C C . LEU A 1 88 ? -9.486 -1.033 2.166 1.00 80.81 88 LEU A C 1
ATOM 705 O O . LEU A 1 88 ? -8.959 -1.774 1.343 1.00 80.81 88 LEU A O 1
ATOM 709 N N . GLU A 1 89 ? -9.011 -0.897 3.405 1.00 80.69 89 GLU A N 1
ATOM 710 C CA . GLU A 1 89 ? -7.811 -1.584 3.900 1.00 80.69 89 GLU A CA 1
ATOM 711 C C . GLU A 1 89 ? -7.926 -3.107 3.746 1.00 80.69 89 GLU A C 1
ATOM 713 O O . GLU A 1 89 ? -7.014 -3.769 3.248 1.00 80.69 89 GLU A O 1
ATOM 718 N N . ARG A 1 90 ? -9.092 -3.662 4.088 1.00 80.19 90 ARG A N 1
ATOM 719 C CA . ARG A 1 90 ? -9.371 -5.103 3.985 1.00 80.19 90 ARG A CA 1
ATOM 720 C C . ARG A 1 90 ? -9.368 -5.586 2.544 1.00 80.19 90 ARG A C 1
ATOM 722 O O . ARG A 1 90 ? -8.867 -6.673 2.259 1.00 80.19 90 ARG A O 1
ATOM 729 N N . LEU A 1 91 ? -9.943 -4.788 1.647 1.00 82.56 91 LEU A N 1
ATOM 730 C CA . LEU A 1 91 ? -9.975 -5.099 0.225 1.00 82.56 91 LEU A CA 1
ATOM 731 C C . LEU A 1 91 ? -8.568 -5.020 -0.377 1.00 82.56 91 LEU A C 1
ATOM 733 O O . LEU A 1 91 ? -8.169 -5.930 -1.098 1.00 82.56 91 LEU A O 1
ATOM 737 N N . CYS A 1 92 ? -7.799 -3.984 -0.032 1.00 87.69 92 CYS A N 1
ATOM 738 C CA . CYS A 1 92 ? -6.410 -3.818 -0.458 1.00 87.69 92 CYS A CA 1
ATOM 739 C C . CYS A 1 92 ? -5.519 -4.963 0.032 1.00 87.69 92 CYS A C 1
ATOM 741 O O . CYS A 1 92 ? -4.683 -5.445 -0.728 1.00 87.69 92 CYS A O 1
ATOM 743 N N . TYR A 1 93 ? -5.723 -5.442 1.261 1.00 86.38 93 TYR A N 1
ATOM 744 C CA . TYR A 1 93 ? -4.995 -6.593 1.792 1.00 86.38 93 TYR A CA 1
ATOM 745 C C . TYR A 1 93 ? -5.247 -7.865 0.966 1.00 86.38 93 TYR A C 1
ATOM 747 O O . TYR A 1 93 ? -4.302 -8.524 0.527 1.00 86.38 93 TYR A O 1
ATOM 755 N N . LEU A 1 94 ? -6.515 -8.180 0.679 1.00 87.00 94 LEU A N 1
ATOM 756 C CA . LEU A 1 94 ? -6.868 -9.326 -0.166 1.00 87.00 94 LEU A CA 1
ATOM 757 C C . LEU A 1 94 ? -6.367 -9.155 -1.606 1.00 87.00 94 LEU A C 1
ATOM 759 O O . LEU A 1 94 ? -5.842 -10.102 -2.192 1.00 87.00 94 LEU A O 1
ATOM 763 N N . ALA A 1 95 ? -6.479 -7.948 -2.163 1.00 90.00 95 ALA A N 1
ATOM 764 C CA . ALA A 1 95 ? -5.988 -7.628 -3.500 1.00 90.00 95 ALA A CA 1
ATOM 765 C C . ALA A 1 95 ? -4.472 -7.789 -3.604 1.00 90.00 95 ALA A C 1
ATOM 767 O O . ALA A 1 95 ? -3.994 -8.315 -4.605 1.00 90.00 95 ALA A O 1
ATOM 768 N N . TYR A 1 96 ? -3.718 -7.401 -2.575 1.00 89.25 96 TYR A N 1
ATOM 769 C CA . TYR A 1 96 ? -2.273 -7.607 -2.524 1.00 89.25 96 TYR A CA 1
ATOM 770 C C . TYR A 1 96 ? -1.918 -9.098 -2.513 1.00 89.25 96 TYR A C 1
ATOM 772 O O . TYR A 1 96 ? -1.054 -9.536 -3.275 1.00 89.25 96 TYR A O 1
ATOM 780 N N . MET A 1 97 ? -2.623 -9.895 -1.704 1.00 88.12 97 MET A N 1
ATOM 781 C CA . MET A 1 97 ? -2.363 -11.331 -1.605 1.00 88.12 97 MET A CA 1
ATOM 782 C C . MET A 1 97 ? -2.679 -12.078 -2.913 1.00 88.12 97 MET A C 1
ATOM 784 O O . MET A 1 97 ? -1.954 -12.998 -3.286 1.00 88.12 97 MET A O 1
ATOM 788 N N . LEU A 1 98 ? -3.728 -11.665 -3.633 1.00 89.88 98 LEU A N 1
ATOM 789 C CA . LEU A 1 98 ? -4.133 -12.251 -4.918 1.00 89.88 98 LEU A CA 1
ATOM 790 C C . LEU A 1 98 ? -3.331 -11.731 -6.113 1.00 89.88 98 LEU A C 1
ATOM 792 O O . LEU A 1 98 ? -3.243 -12.410 -7.136 1.00 89.88 98 LEU A O 1
ATOM 796 N N . HIS A 1 99 ? -2.710 -10.561 -5.990 1.00 89.75 99 HIS A N 1
ATOM 797 C CA . HIS A 1 99 ? -1.945 -9.970 -7.079 1.00 89.75 99 HIS A CA 1
ATOM 798 C C . HIS A 1 99 ? -0.756 -10.848 -7.492 1.00 89.75 99 HIS A C 1
ATOM 800 O O . HIS A 1 99 ? -0.551 -11.098 -8.678 1.00 89.75 99 HIS A O 1
ATOM 806 N N . VAL A 1 100 ? -0.004 -11.373 -6.519 1.00 89.81 100 VAL A N 1
ATOM 807 C CA . VAL A 1 100 ? 1.178 -12.218 -6.761 1.00 89.81 100 VAL A CA 1
ATOM 808 C C . VAL A 1 100 ? 0.844 -13.493 -7.558 1.00 89.81 100 VAL A C 1
ATOM 810 O O . VAL A 1 100 ? 1.452 -13.695 -8.612 1.00 89.81 100 VAL A O 1
ATOM 813 N N . PRO A 1 101 ? -0.112 -14.351 -7.141 1.00 89.81 101 PRO A N 1
ATOM 814 C CA . PRO A 1 101 ? -0.471 -15.536 -7.918 1.00 89.81 101 PRO A CA 1
ATOM 815 C C . PRO A 1 101 ? -1.068 -15.183 -9.286 1.00 89.81 101 PRO A C 1
ATOM 817 O O . PRO A 1 101 ? -0.798 -15.894 -10.253 1.00 89.81 101 PRO A O 1
ATOM 820 N N . LEU A 1 102 ? -1.809 -14.073 -9.404 1.00 89.56 102 LEU A N 1
ATOM 821 C CA . LEU A 1 102 ? -2.324 -13.598 -10.691 1.00 89.56 102 LEU A CA 1
ATOM 822 C C . LEU A 1 102 ? -1.178 -13.271 -11.663 1.00 89.56 102 LEU A C 1
ATOM 824 O O . LEU A 1 102 ? -1.220 -13.686 -12.822 1.00 89.56 102 LEU A O 1
ATOM 828 N N . MET A 1 103 ? -0.135 -12.578 -11.195 1.00 89.44 103 MET A N 1
ATOM 829 C CA . MET A 1 103 ? 1.046 -12.282 -12.011 1.00 89.44 103 MET A CA 1
ATOM 830 C C . MET A 1 103 ? 1.782 -13.556 -12.443 1.00 89.44 103 MET A C 1
ATOM 832 O O . MET A 1 103 ? 2.141 -13.674 -13.614 1.00 89.44 103 MET A O 1
ATOM 836 N N . TYR A 1 104 ? 1.969 -14.524 -11.538 1.00 90.75 104 TYR A N 1
ATOM 837 C CA . TYR A 1 104 ? 2.595 -15.808 -11.880 1.00 90.75 104 TYR A CA 1
ATOM 838 C C . TYR A 1 104 ? 1.785 -16.594 -12.912 1.00 90.75 104 TYR A C 1
ATOM 840 O O . TYR A 1 104 ? 2.355 -17.123 -13.866 1.00 90.75 104 TYR A O 1
ATOM 848 N N . TYR A 1 105 ? 0.460 -16.641 -12.756 1.00 91.19 105 TYR A N 1
ATOM 849 C CA . TYR A 1 105 ? -0.425 -17.311 -13.704 1.00 91.19 105 TYR A CA 1
ATOM 850 C C . TYR A 1 105 ? -0.322 -16.689 -15.102 1.00 91.19 105 TYR A C 1
ATOM 852 O O . TYR A 1 105 ? -0.109 -17.395 -16.087 1.00 91.19 105 TYR A O 1
ATOM 860 N N . GLN A 1 106 ? -0.395 -15.360 -15.188 1.00 87.06 106 GLN A N 1
ATOM 861 C CA . GLN A 1 106 ? -0.289 -14.638 -16.457 1.00 87.06 106 GLN A CA 1
ATOM 862 C C . GLN A 1 106 ? 1.095 -14.802 -17.098 1.00 87.06 106 GLN A C 1
ATOM 864 O O . GLN A 1 106 ? 1.192 -14.989 -18.310 1.00 87.06 106 GLN A O 1
ATOM 869 N N . GLY A 1 107 ? 2.159 -14.823 -16.291 1.00 87.06 107 GLY A N 1
ATOM 870 C CA . GLY A 1 107 ? 3.513 -15.128 -16.755 1.00 87.06 107 GLY A CA 1
ATOM 871 C C . GLY A 1 107 ? 3.664 -16.551 -17.306 1.00 87.06 107 GLY A C 1
ATOM 872 O O . GLY A 1 107 ? 4.402 -16.750 -18.263 1.00 87.06 107 GLY A O 1
ATOM 873 N N . GLY A 1 108 ? 2.942 -17.532 -16.755 1.00 86.94 108 GLY A N 1
ATOM 874 C CA . GLY A 1 108 ? 2.931 -18.909 -17.265 1.00 86.94 108 GLY A CA 1
ATOM 875 C C . GLY A 1 108 ? 2.110 -19.097 -18.548 1.00 86.94 108 GLY A C 1
ATOM 876 O O . GLY A 1 108 ? 2.406 -19.985 -19.351 1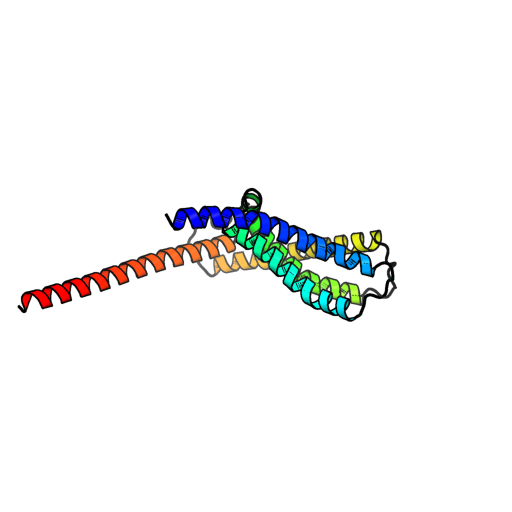.00 86.94 108 GLY A O 1
ATOM 877 N N . VAL A 1 109 ? 1.086 -18.263 -18.756 1.00 87.69 109 VAL A N 1
ATOM 878 C CA . VAL A 1 109 ? 0.246 -18.272 -19.966 1.00 87.69 109 VAL A CA 1
ATOM 879 C C . VAL A 1 109 ? 0.892 -17.487 -21.113 1.00 87.69 109 VAL A C 1
ATOM 881 O O . VAL A 1 109 ? 0.711 -17.856 -22.276 1.00 87.69 109 VAL A O 1
ATOM 884 N N . GLN A 1 110 ? 1.671 -16.438 -20.823 1.00 83.25 110 GLN A N 1
ATOM 885 C CA . GLN A 1 110 ? 2.385 -15.670 -21.845 1.00 83.25 110 GLN A CA 1
ATOM 886 C C . GLN A 1 110 ? 3.465 -16.520 -22.529 1.00 83.25 110 GLN A C 1
ATOM 888 O O . GLN A 1 110 ? 4.539 -16.763 -21.988 1.00 83.25 110 GLN A O 1
ATOM 893 N N . ARG A 1 111 ? 3.177 -16.949 -23.761 1.00 77.44 111 ARG A N 1
ATOM 894 C CA . ARG A 1 111 ? 4.105 -17.704 -24.621 1.00 77.44 111 ARG A CA 1
ATOM 895 C C . ARG A 1 111 ? 4.728 -16.864 -25.737 1.00 77.44 111 ARG A C 1
ATOM 897 O O . ARG A 1 111 ? 5.638 -17.330 -26.414 1.00 77.44 111 ARG A O 1
ATOM 904 N N . GLU A 1 112 ? 4.270 -15.627 -25.912 1.00 76.31 112 GLU A N 1
ATOM 905 C CA . GLU A 1 112 ? 4.687 -14.731 -26.992 1.00 76.31 112 GLU A CA 1
ATOM 906 C C . GLU A 1 112 ? 5.342 -13.454 -26.453 1.00 76.31 112 GLU A C 1
ATOM 908 O O . GLU A 1 112 ? 5.045 -12.986 -25.352 1.00 76.31 112 GLU A O 1
ATOM 913 N N . ARG A 1 113 ? 6.264 -12.882 -27.238 1.00 65.50 113 ARG A N 1
ATOM 914 C CA . ARG A 1 113 ? 6.981 -11.652 -26.879 1.00 65.50 113 ARG A CA 1
ATOM 915 C C . ARG A 1 113 ? 6.049 -10.451 -27.028 1.00 65.50 113 ARG A C 1
ATOM 917 O O . ARG A 1 113 ? 5.699 -10.067 -28.139 1.00 65.50 113 ARG A O 1
ATOM 924 N N . MET A 1 114 ? 5.693 -9.833 -25.907 1.00 71.50 114 MET A N 1
ATOM 925 C CA . MET A 1 114 ? 4.909 -8.599 -25.886 1.00 71.50 114 MET A CA 1
ATOM 926 C C . MET A 1 114 ? 5.733 -7.409 -26.393 1.00 71.50 114 MET A C 1
ATOM 928 O O . MET A 1 114 ? 6.883 -7.214 -25.995 1.00 71.50 114 MET A O 1
ATOM 932 N N . PHE A 1 115 ? 5.128 -6.575 -27.240 1.00 74.06 115 PHE A N 1
ATOM 933 C CA . PHE A 1 115 ? 5.740 -5.330 -27.701 1.00 74.06 115 PHE A CA 1
ATOM 934 C C . PHE A 1 115 ? 5.865 -4.334 -26.534 1.00 74.06 115 PHE A C 1
ATOM 936 O O . PHE A 1 115 ? 4.867 -3.991 -25.889 1.00 74.06 115 PHE A O 1
ATOM 943 N N . MET A 1 116 ? 7.086 -3.856 -26.269 1.00 71.31 116 MET A N 1
ATOM 944 C CA . MET A 1 116 ? 7.423 -2.936 -25.170 1.00 71.31 116 MET A CA 1
ATOM 945 C C . MET A 1 116 ? 7.059 -1.472 -25.482 1.00 71.31 116 MET A C 1
ATOM 947 O O . MET A 1 116 ? 7.865 -0.556 -25.346 1.00 71.31 116 MET A O 1
ATOM 951 N N . GLY A 1 117 ? 5.822 -1.233 -25.917 1.00 82.62 117 GLY A N 1
ATOM 952 C CA . GLY A 1 117 ? 5.284 0.121 -26.052 1.00 82.62 117 GLY A CA 1
ATOM 953 C C . GLY A 1 117 ? 4.784 0.655 -24.708 1.00 82.62 117 GLY A C 1
ATOM 954 O O . GLY A 1 117 ? 4.113 -0.071 -23.975 1.00 82.62 117 GLY A O 1
ATOM 955 N N . HIS A 1 118 ? 5.031 1.935 -24.402 1.00 82.38 118 HIS A N 1
ATOM 956 C CA . HIS A 1 118 ? 4.540 2.583 -23.172 1.00 82.38 118 HIS A CA 1
ATOM 957 C C . HIS A 1 118 ? 3.027 2.415 -22.984 1.00 82.38 118 HIS A C 1
ATOM 959 O O . HIS A 1 118 ? 2.567 2.080 -21.896 1.00 82.38 118 HIS A O 1
ATOM 965 N N . TYR A 1 119 ? 2.265 2.576 -24.068 1.00 85.62 119 TYR A N 1
ATOM 966 C CA . TYR A 1 119 ? 0.818 2.385 -24.069 1.00 85.62 119 TYR A CA 1
ATOM 967 C C . TYR A 1 119 ? 0.419 0.961 -23.652 1.00 85.62 119 TYR A C 1
ATOM 969 O O . TYR A 1 119 ? -0.437 0.783 -22.789 1.00 85.62 119 TYR A O 1
ATOM 977 N N . ASN A 1 120 ? 1.095 -0.054 -24.201 1.00 86.12 120 ASN A N 1
ATOM 978 C CA . ASN A 1 120 ? 0.828 -1.454 -23.879 1.00 86.12 120 ASN A CA 1
ATOM 979 C C . ASN A 1 120 ? 1.182 -1.782 -22.418 1.00 86.12 120 ASN A C 1
ATOM 981 O O . ASN A 1 120 ? 0.429 -2.481 -21.744 1.00 86.12 120 ASN A O 1
ATOM 985 N N . GLN A 1 121 ? 2.283 -1.228 -21.894 1.00 85.31 121 GLN A N 1
ATOM 986 C CA . GLN A 1 121 ? 2.671 -1.413 -20.490 1.00 85.31 121 GLN A CA 1
ATOM 987 C C . GLN A 1 121 ? 1.639 -0.819 -19.523 1.00 85.31 121 GLN A C 1
ATOM 989 O O . GLN A 1 121 ? 1.258 -1.476 -18.555 1.00 85.31 121 GLN A O 1
ATOM 994 N N . ILE A 1 122 ? 1.171 0.403 -19.796 1.00 90.12 122 ILE A N 1
ATOM 995 C CA . ILE A 1 122 ? 0.172 1.084 -18.962 1.00 90.12 122 ILE A CA 1
ATOM 996 C C . ILE A 1 122 ? -1.147 0.305 -18.986 1.00 90.12 122 ILE A C 1
ATOM 998 O O . ILE A 1 122 ? -1.713 0.025 -17.930 1.00 90.12 122 ILE A O 1
ATOM 1002 N N . MET A 1 123 ? -1.606 -0.111 -20.170 1.00 90.06 123 MET A N 1
ATOM 1003 C CA . MET A 1 123 ? -2.839 -0.893 -20.303 1.00 90.06 123 MET A CA 1
ATOM 1004 C C . MET A 1 123 ? -2.748 -2.250 -19.595 1.00 90.06 123 MET A C 1
ATOM 1006 O O . MET A 1 123 ? -3.670 -2.620 -18.866 1.00 90.06 123 MET A O 1
ATOM 1010 N N . CYS A 1 124 ? -1.624 -2.963 -19.721 1.00 88.81 124 CYS A N 1
ATOM 1011 C CA . CYS A 1 124 ? -1.395 -4.206 -18.980 1.00 88.81 124 CYS A CA 1
ATOM 1012 C C . CYS A 1 124 ? -1.432 -3.984 -17.461 1.00 88.81 124 CYS A C 1
ATOM 1014 O O . CYS A 1 124 ? -2.070 -4.754 -16.744 1.00 88.81 124 CYS A O 1
ATOM 1016 N N . PHE A 1 125 ? -0.786 -2.923 -16.966 1.00 88.50 125 PHE A N 1
ATOM 1017 C CA . PHE A 1 125 ? -0.769 -2.598 -15.538 1.00 88.50 125 PHE A CA 1
ATOM 1018 C C . PHE A 1 125 ? -2.179 -2.359 -14.983 1.00 88.50 125 PHE A C 1
ATOM 1020 O O . PHE A 1 125 ? -2.549 -2.941 -13.958 1.00 88.50 125 PHE A O 1
ATOM 1027 N N . PHE A 1 126 ? -2.985 -1.549 -15.675 1.00 92.25 126 PHE A N 1
ATOM 1028 C CA . PHE A 1 126 ? -4.370 -1.307 -15.274 1.00 92.25 126 PHE A CA 1
ATOM 1029 C C . PHE A 1 126 ? -5.210 -2.583 -15.323 1.00 92.25 126 PHE A C 1
ATOM 1031 O O . PHE A 1 126 ? -5.969 -2.835 -14.390 1.00 92.25 126 PHE A O 1
ATOM 1038 N N . SER A 1 127 ? -5.029 -3.414 -16.353 1.00 91.25 127 SER A N 1
ATOM 1039 C CA . SER A 1 127 ? -5.741 -4.687 -16.493 1.00 91.25 127 SER A CA 1
ATOM 1040 C C . SER A 1 127 ? -5.462 -5.632 -15.319 1.00 91.25 127 SER A C 1
ATOM 1042 O O . SER A 1 127 ? -6.393 -6.093 -14.657 1.00 91.25 127 SER A O 1
ATOM 1044 N N . TYR A 1 128 ? -4.188 -5.856 -14.976 1.00 90.62 128 TYR A N 1
ATOM 1045 C CA . TYR A 1 128 ? -3.827 -6.726 -13.852 1.00 90.62 128 TYR A CA 1
ATOM 1046 C C . TYR A 1 128 ? -4.288 -6.180 -12.503 1.00 90.62 128 TYR A C 1
ATOM 1048 O O . TYR A 1 128 ? -4.761 -6.941 -11.658 1.00 90.62 128 TYR A O 1
ATOM 1056 N N . THR A 1 129 ? -4.182 -4.867 -12.304 1.00 90.31 129 THR A N 1
ATOM 1057 C CA . THR A 1 129 ? -4.642 -4.220 -11.071 1.00 90.31 129 THR A CA 1
ATOM 1058 C C . THR A 1 129 ? -6.151 -4.380 -10.921 1.00 90.31 129 THR A C 1
ATOM 1060 O O . THR A 1 129 ? -6.621 -4.868 -9.893 1.00 90.31 129 THR A O 1
ATOM 1063 N N . PHE A 1 130 ? -6.912 -4.054 -11.966 1.00 93.38 130 PHE A N 1
ATOM 1064 C CA . PHE A 1 130 ? -8.367 -4.159 -11.965 1.00 93.38 130 PHE A CA 1
ATOM 1065 C C . PHE A 1 130 ? -8.838 -5.598 -11.731 1.00 93.38 130 PHE A C 1
ATOM 1067 O O . PHE A 1 130 ? -9.676 -5.838 -10.861 1.00 93.38 130 PHE A O 1
ATOM 1074 N N . MET A 1 131 ? -8.243 -6.568 -12.430 1.00 91.44 131 MET A N 1
ATOM 1075 C CA . MET A 1 131 ? -8.582 -7.982 -12.265 1.00 91.44 131 MET A CA 1
ATOM 1076 C C . MET A 1 131 ? -8.308 -8.477 -10.837 1.00 91.44 131 MET A C 1
ATOM 1078 O O . MET A 1 131 ? -9.114 -9.222 -10.279 1.00 91.44 131 MET A O 1
ATOM 1082 N N . SER A 1 132 ? -7.211 -8.021 -10.216 1.00 92.38 132 SER A N 1
ATOM 1083 C CA . SER A 1 132 ? -6.890 -8.357 -8.824 1.00 92.38 132 SER A CA 1
ATOM 1084 C C . SER A 1 132 ? -7.928 -7.808 -7.843 1.00 92.38 132 SER A C 1
ATOM 1086 O O . SER A 1 132 ? -8.368 -8.524 -6.945 1.00 92.38 132 SER A O 1
ATOM 1088 N N . PHE A 1 133 ? -8.380 -6.563 -8.031 1.00 91.00 133 PHE A N 1
ATOM 1089 C CA . PHE A 1 133 ? -9.419 -5.965 -7.186 1.00 91.00 133 PHE A CA 1
ATOM 1090 C C . PHE A 1 133 ? -10.774 -6.665 -7.332 1.00 91.00 133 PHE A C 1
ATOM 1092 O O . PHE A 1 133 ? -11.445 -6.897 -6.326 1.00 91.00 133 PHE A O 1
ATOM 1099 N N . VAL A 1 134 ? -11.162 -7.044 -8.553 1.00 92.62 134 VAL A N 1
ATOM 1100 C CA . VAL A 1 134 ? -12.399 -7.807 -8.793 1.00 92.62 134 VAL A CA 1
ATOM 1101 C C . VAL A 1 134 ? -12.337 -9.163 -8.090 1.00 92.62 134 VAL A C 1
ATOM 1103 O O . VAL A 1 134 ? -13.270 -9.529 -7.375 1.00 92.62 134 VAL A O 1
ATOM 1106 N N . LEU A 1 135 ? -11.225 -9.888 -8.228 1.00 90.44 135 LEU A N 1
ATOM 1107 C CA . LEU A 1 135 ? -11.058 -11.187 -7.577 1.00 90.44 135 LEU A CA 1
ATOM 1108 C C . LEU A 1 135 ? -11.040 -11.058 -6.047 1.00 90.44 135 LEU A C 1
ATOM 1110 O O . LEU A 1 135 ? -11.702 -11.829 -5.355 1.00 90.44 135 LEU A O 1
ATOM 1114 N N . ALA A 1 136 ? -10.353 -10.044 -5.517 1.00 90.06 136 ALA A N 1
ATOM 1115 C CA . ALA A 1 136 ? -10.328 -9.749 -4.088 1.00 90.06 136 ALA A CA 1
ATOM 1116 C C . ALA A 1 136 ? -11.712 -9.441 -3.528 1.00 90.06 136 ALA A C 1
ATOM 1118 O O . ALA A 1 136 ? -12.041 -9.902 -2.437 1.00 90.06 136 ALA A O 1
ATOM 1119 N N . PHE A 1 137 ? -12.537 -8.712 -4.278 1.00 89.75 137 PHE A N 1
ATOM 1120 C CA . PHE A 1 137 ? -13.912 -8.428 -3.890 1.00 89.75 137 PHE A CA 1
ATOM 1121 C C . PHE A 1 137 ? -14.763 -9.704 -3.823 1.00 89.75 137 PHE A C 1
ATOM 1123 O O . PHE A 1 137 ? -15.489 -9.914 -2.852 1.00 89.75 137 PHE A O 1
ATOM 1130 N N . VAL A 1 138 ? -14.621 -10.604 -4.800 1.00 90.56 138 VAL A N 1
ATOM 1131 C CA . VAL A 1 138 ? -15.308 -11.905 -4.785 1.00 90.56 138 VAL A CA 1
ATOM 1132 C C . VAL A 1 138 ? -14.846 -12.754 -3.596 1.00 90.56 138 VAL A C 1
ATOM 1134 O O . VAL A 1 138 ? -15.677 -13.262 -2.846 1.00 90.56 138 VAL A O 1
ATOM 1137 N N . CYS A 1 139 ? -13.536 -12.863 -3.362 1.00 87.62 139 CYS A N 1
ATOM 1138 C CA . CYS A 1 139 ? -12.996 -13.591 -2.210 1.00 87.62 139 CYS A CA 1
ATOM 1139 C C . CYS A 1 139 ? -13.436 -12.978 -0.872 1.00 87.62 139 CYS A C 1
ATOM 1141 O O . CYS A 1 139 ? -13.732 -13.710 0.071 1.00 87.62 139 CYS A O 1
ATOM 1143 N N . TYR A 1 140 ? -13.523 -11.650 -0.786 1.00 87.56 140 TYR A N 1
ATOM 1144 C CA . TYR A 1 140 ? -14.026 -10.952 0.393 1.00 87.56 140 TYR A CA 1
ATOM 1145 C C . TYR A 1 140 ? -15.473 -11.355 0.709 1.00 87.56 140 TYR A C 1
ATOM 1147 O O . TYR A 1 140 ? -15.775 -11.714 1.847 1.00 87.56 140 TYR A O 1
ATOM 1155 N N . LEU A 1 141 ? -16.354 -11.357 -0.295 1.00 86.19 141 LEU A N 1
ATOM 1156 C CA . LEU A 1 141 ? -17.753 -11.753 -0.116 1.00 86.19 141 LEU A CA 1
ATOM 1157 C C . LEU A 1 141 ? -17.898 -13.236 0.245 1.00 86.19 141 LEU A C 1
ATOM 1159 O O . LEU A 1 141 ? -18.719 -13.578 1.091 1.00 86.19 141 LEU A O 1
ATOM 1163 N N . LEU A 1 142 ? -17.092 -14.107 -0.366 1.00 86.12 142 LEU A N 1
ATOM 1164 C CA . LEU A 1 142 ? -17.186 -15.554 -0.164 1.00 86.12 142 LEU A CA 1
ATOM 1165 C C . LEU A 1 142 ? -16.579 -16.045 1.148 1.00 86.12 142 LEU A C 1
ATOM 1167 O O . LEU A 1 142 ? -17.040 -17.054 1.664 1.00 86.12 142 LEU A O 1
ATOM 1171 N N . PHE A 1 143 ? -15.549 -15.384 1.675 1.00 83.38 143 PHE A N 1
ATOM 1172 C CA . PHE A 1 143 ? -14.859 -15.852 2.881 1.00 83.38 143 PHE A CA 1
ATOM 1173 C C . PHE A 1 143 ? -15.055 -14.922 4.069 1.00 83.38 143 PHE A C 1
ATOM 1175 O O . PHE A 1 143 ? -15.374 -15.386 5.160 1.00 83.38 143 PHE A O 1
ATOM 1182 N N . GLN A 1 144 ? -14.895 -13.611 3.880 1.00 78.94 144 GLN A N 1
ATOM 1183 C CA . GLN A 1 144 ? -14.899 -12.676 5.004 1.00 78.94 144 GLN A CA 1
ATOM 1184 C C . GLN A 1 144 ? -16.299 -12.494 5.605 1.00 78.94 144 GLN A C 1
ATOM 1186 O O . GLN A 1 144 ? -16.434 -12.454 6.826 1.00 78.94 144 GLN A O 1
ATOM 1191 N N . VAL A 1 145 ? -17.341 -12.433 4.769 1.00 81.88 145 VAL A N 1
ATOM 1192 C CA . VAL A 1 145 ? -18.737 -12.292 5.220 1.00 81.88 145 VAL A CA 1
ATOM 1193 C C . VAL A 1 145 ? -19.243 -13.525 5.985 1.00 81.88 145 VAL A C 1
ATOM 1195 O O . VAL A 1 145 ? -19.733 -13.349 7.102 1.00 81.88 145 VAL A O 1
ATOM 1198 N N . PRO A 1 146 ? -19.122 -14.769 5.472 1.00 82.00 146 PRO A N 1
ATOM 1199 C CA . PRO A 1 146 ? -19.587 -15.930 6.227 1.00 82.00 146 PRO A CA 1
ATOM 1200 C C . PRO A 1 146 ? -18.751 -16.183 7.480 1.00 82.00 146 PRO A C 1
ATOM 1202 O O . PRO A 1 146 ? -19.311 -16.580 8.498 1.00 82.00 146 PRO A O 1
ATOM 1205 N N . PHE A 1 147 ? -17.443 -15.912 7.451 1.00 80.88 147 PHE A N 1
ATOM 1206 C CA . PHE A 1 147 ? -16.603 -16.057 8.639 1.00 80.88 147 PHE A CA 1
ATOM 1207 C C . PHE A 1 147 ? -17.039 -15.103 9.760 1.00 80.88 147 PHE A C 1
ATOM 1209 O O . PHE A 1 147 ? -17.182 -15.529 10.903 1.00 80.88 147 PHE A O 1
ATOM 1216 N N . ALA A 1 148 ? -17.357 -13.850 9.421 1.00 78.44 148 ALA A N 1
ATOM 1217 C CA . ALA A 1 148 ? -17.893 -12.886 10.382 1.00 78.44 148 ALA A CA 1
ATOM 1218 C C . ALA A 1 148 ? -19.259 -13.316 10.953 1.00 78.44 148 ALA A C 1
ATOM 1220 O O . ALA A 1 148 ? -19.529 -13.114 12.137 1.00 78.44 148 ALA A O 1
ATOM 1221 N N . ALA A 1 149 ? -20.118 -13.937 10.137 1.00 80.12 149 ALA A N 1
ATOM 1222 C CA . ALA A 1 149 ? -21.403 -14.462 10.599 1.00 80.12 149 ALA A CA 1
ATOM 1223 C C . ALA A 1 149 ? -21.234 -15.646 11.569 1.00 80.12 149 ALA A C 1
ATOM 1225 O O . ALA A 1 149 ? -21.936 -15.726 12.576 1.00 80.12 149 ALA A O 1
ATOM 1226 N N . VAL A 1 150 ? -20.286 -16.547 11.293 1.00 82.25 150 VAL A N 1
ATOM 1227 C CA . VAL A 1 150 ? -19.976 -17.693 12.163 1.00 82.25 150 VAL A CA 1
ATOM 1228 C C . VAL A 1 150 ? -19.364 -17.236 13.487 1.00 82.25 150 VAL A C 1
ATOM 1230 O O . VAL A 1 150 ? -19.755 -17.739 14.539 1.00 82.25 150 VAL A O 1
ATOM 1233 N N . GLU A 1 151 ? -18.461 -16.256 13.467 1.00 78.31 151 GLU A N 1
ATOM 1234 C CA . GLU A 1 151 ? -17.869 -15.687 14.683 1.00 78.31 151 GLU A CA 1
ATOM 1235 C C . GLU A 1 151 ? -18.944 -15.115 15.621 1.00 78.31 151 GLU A C 1
ATOM 1237 O O . GLU A 1 151 ? -18.924 -15.392 16.821 1.00 78.31 151 GLU A O 1
ATOM 1242 N N . GLY A 1 152 ? -19.939 -14.411 15.068 1.00 71.56 152 GLY A N 1
ATOM 1243 C CA . GLY A 1 152 ? -21.074 -13.889 15.835 1.00 71.56 152 GLY A CA 1
ATOM 1244 C C . GLY A 1 152 ? -22.002 -14.966 16.413 1.00 71.56 152 GLY A C 1
ATOM 1245 O O . GLY A 1 152 ? -22.660 -14.721 17.421 1.00 71.56 152 GLY A O 1
ATOM 1246 N N . LEU A 1 153 ? -22.052 -16.158 15.811 1.00 78.12 153 LEU A N 1
ATOM 1247 C CA . LEU A 1 153 ? -22.823 -17.294 16.331 1.00 78.12 153 LEU A CA 1
ATOM 1248 C C . LEU A 1 153 ? -22.073 -18.049 17.438 1.00 78.12 153 LEU A C 1
ATOM 1250 O O . LEU A 1 153 ? -22.699 -18.524 18.384 1.00 78.12 153 LEU A O 1
ATOM 1254 N N . ILE A 1 154 ? -20.747 -18.168 17.323 1.00 82.00 154 ILE A N 1
ATOM 1255 C CA . ILE A 1 154 ? -19.904 -18.873 18.301 1.00 82.00 154 ILE A CA 1
ATOM 1256 C C . ILE A 1 154 ? -19.715 -18.022 19.560 1.00 82.00 154 ILE A C 1
ATOM 1258 O O . ILE A 1 154 ? -19.877 -18.515 20.677 1.00 82.00 154 ILE A O 1
ATOM 1262 N N . PHE A 1 155 ? -19.419 -16.732 19.398 1.00 77.88 155 PHE A N 1
ATOM 1263 C CA . PHE A 1 155 ? -19.367 -15.783 20.502 1.00 77.88 155 PHE A CA 1
ATOM 1264 C C . PHE A 1 155 ? -20.763 -15.208 20.724 1.00 77.88 155 PHE A C 1
ATOM 1266 O O . PHE A 1 155 ? -21.060 -14.097 20.292 1.00 77.88 155 PHE A O 1
ATOM 1273 N N . ASN A 1 156 ? -21.624 -15.978 21.398 1.00 56.03 156 ASN A N 1
ATOM 1274 C CA . ASN A 1 156 ? -22.952 -15.551 21.845 1.00 56.03 156 ASN A CA 1
ATOM 1275 C C . ASN A 1 156 ? -22.847 -14.361 22.820 1.00 56.03 156 ASN A C 1
ATOM 1277 O O . ASN A 1 156 ? -22.969 -14.502 24.038 1.00 56.03 156 ASN A O 1
ATOM 1281 N N . LYS A 1 157 ? -22.594 -13.170 22.283 1.00 52.66 157 LYS A N 1
ATOM 1282 C CA . LYS A 1 157 ? -22.787 -11.903 22.967 1.00 52.66 157 LYS A CA 1
ATOM 1283 C C . LYS A 1 157 ? -24.191 -11.465 22.589 1.00 52.66 157 LYS A C 1
ATOM 1285 O O . LYS A 1 157 ? -24.433 -11.086 21.448 1.00 52.66 157 LYS A O 1
ATOM 1290 N N . ASN A 1 158 ? -25.117 -11.577 23.539 1.00 46.72 158 ASN A N 1
ATOM 1291 C CA . ASN A 1 158 ? -26.489 -11.090 23.431 1.00 46.72 158 ASN A CA 1
ATOM 1292 C C . ASN A 1 158 ? -26.476 -9.592 23.087 1.00 46.72 158 ASN A C 1
ATOM 1294 O O . ASN A 1 158 ? -26.418 -8.739 23.968 1.00 46.72 158 ASN A O 1
ATOM 1298 N N . HIS A 1 159 ? -26.420 -9.271 21.801 1.00 47.78 159 HIS A N 1
ATOM 1299 C CA . HIS A 1 159 ? -26.275 -7.921 21.295 1.00 47.78 159 HIS A CA 1
ATOM 1300 C C . HIS A 1 159 ? -27.319 -7.721 20.207 1.00 47.78 159 HIS A C 1
ATOM 1302 O O . HIS A 1 159 ? -27.178 -8.176 19.067 1.00 47.78 159 HIS A O 1
ATOM 1308 N N . GLY A 1 160 ? -28.347 -6.955 20.560 1.00 46.69 160 GLY A N 1
ATOM 1309 C CA . GLY A 1 160 ? -29.057 -6.185 19.562 1.00 46.69 160 GLY A CA 1
ATOM 1310 C C . GLY A 1 160 ? -28.052 -5.447 18.665 1.00 46.69 160 GLY A C 1
ATOM 1311 O O . GLY A 1 160 ? -27.037 -4.915 19.116 1.00 46.69 160 GLY A O 1
ATOM 1312 N N . ASN A 1 161 ? -28.371 -5.402 17.372 1.00 47.69 161 ASN A N 1
ATOM 1313 C CA . ASN A 1 161 ? -27.842 -4.438 16.407 1.00 47.69 161 ASN A CA 1
ATOM 1314 C C . ASN A 1 161 ? -26.325 -4.482 16.051 1.00 47.69 161 ASN A C 1
ATOM 1316 O O . ASN A 1 161 ? -25.802 -3.493 15.542 1.00 47.69 161 ASN A O 1
ATOM 1320 N N . ILE A 1 162 ? -25.633 -5.635 16.145 1.00 49.03 162 ILE A N 1
ATOM 1321 C CA . ILE A 1 162 ? -24.273 -5.820 15.548 1.00 49.03 162 ILE A CA 1
ATOM 1322 C C . ILE A 1 162 ? -24.293 -5.961 14.010 1.00 49.03 162 ILE A C 1
ATOM 1324 O O . ILE A 1 162 ? -23.258 -5.847 13.365 1.00 49.03 162 ILE A O 1
ATOM 1328 N N . TRP A 1 163 ? -25.451 -6.123 13.368 1.00 42.00 163 TRP A N 1
ATOM 1329 C CA . TRP A 1 163 ? -25.545 -6.336 11.910 1.00 42.00 163 TRP A CA 1
ATOM 1330 C C . TRP A 1 163 ? -25.051 -5.171 11.016 1.00 42.00 163 TRP A C 1
ATOM 1332 O O . TRP A 1 163 ? -25.113 -5.269 9.795 1.00 42.00 163 TRP A O 1
ATOM 1342 N N . GLY A 1 164 ? -24.526 -4.086 11.598 1.00 45.75 164 GLY A N 1
ATOM 1343 C CA . GLY A 1 164 ? -23.841 -3.001 10.883 1.00 45.75 164 GLY A CA 1
ATOM 1344 C C . GLY A 1 164 ? -22.386 -2.747 11.306 1.00 45.75 164 GLY A C 1
ATOM 1345 O O . GLY A 1 164 ? -21.766 -1.822 10.779 1.00 45.75 164 GLY A O 1
ATOM 1346 N N . ALA A 1 165 ? -21.826 -3.506 12.254 1.00 47.53 165 ALA A N 1
ATOM 1347 C CA . ALA A 1 165 ? -20.476 -3.262 12.760 1.00 47.53 165 ALA A CA 1
ATOM 1348 C C . ALA A 1 165 ? -19.462 -4.224 12.124 1.00 47.53 165 ALA A C 1
ATOM 1350 O O . ALA A 1 165 ? -19.460 -5.423 12.387 1.00 47.53 165 ALA A O 1
ATOM 1351 N N . ASN A 1 166 ? -18.565 -3.676 11.300 1.00 52.81 166 ASN A N 1
ATOM 1352 C CA . ASN A 1 166 ? -17.421 -4.407 10.758 1.00 52.81 166 ASN A CA 1
ATOM 1353 C C . ASN A 1 166 ? -16.586 -5.037 11.896 1.00 52.81 166 ASN A C 1
ATOM 1355 O O . ASN A 1 166 ? -16.330 -4.353 12.892 1.00 52.81 166 ASN A O 1
ATOM 1359 N N . PRO A 1 167 ? -16.039 -6.260 11.731 1.00 49.25 167 PRO A N 1
ATOM 1360 C CA . PRO A 1 167 ? -15.269 -6.936 12.785 1.00 49.25 167 PRO A CA 1
ATOM 1361 C C . PRO A 1 167 ? -14.008 -6.169 13.243 1.00 49.25 167 PRO A C 1
ATOM 1363 O O . PRO A 1 167 ? -13.458 -6.436 14.303 1.00 49.25 167 PRO A O 1
ATOM 1366 N N . MET A 1 168 ? -13.571 -5.151 12.489 1.00 44.88 168 MET A N 1
ATOM 1367 C CA . MET A 1 168 ? -12.466 -4.257 12.860 1.00 44.88 168 MET A CA 1
ATOM 1368 C C . MET A 1 168 ? -12.900 -3.237 13.911 1.00 44.88 168 MET A C 1
ATOM 1370 O O . MET A 1 168 ? -12.114 -2.885 14.777 1.00 44.88 168 MET A O 1
ATOM 1374 N N . THR A 1 169 ? -14.154 -2.780 13.858 1.00 46.62 169 THR A N 1
ATOM 1375 C CA . THR A 1 169 ? -14.736 -1.922 14.895 1.00 46.62 169 THR A CA 1
ATOM 1376 C C . THR A 1 169 ? -14.947 -2.711 16.177 1.00 46.62 169 THR A C 1
ATOM 1378 O O . THR A 1 169 ? -14.758 -2.156 17.249 1.00 46.62 169 THR A O 1
ATOM 1381 N N . VAL A 1 170 ? -15.272 -4.002 16.073 1.00 52.00 170 VAL A N 1
ATOM 1382 C CA . VAL A 1 170 ? -15.342 -4.894 17.235 1.00 52.00 170 VAL A CA 1
ATOM 1383 C C . VAL A 1 170 ? -13.949 -5.069 17.839 1.00 52.00 170 VAL A C 1
ATOM 1385 O O . VAL A 1 170 ? -13.793 -4.806 19.020 1.00 52.00 170 VAL A O 1
ATOM 1388 N N . SER A 1 171 ? -12.917 -5.363 17.039 1.00 44.88 171 SER A N 1
ATOM 1389 C CA . SER A 1 171 ? -11.537 -5.477 17.542 1.00 44.88 171 SER A CA 1
ATOM 1390 C C . SER A 1 171 ? -11.003 -4.164 18.143 1.00 44.88 171 SER A C 1
ATOM 1392 O O . SER A 1 171 ? -10.466 -4.183 19.241 1.00 44.88 171 SER A O 1
ATOM 1394 N N . GLN A 1 172 ? -11.233 -3.010 17.508 1.00 46.66 172 GLN A N 1
ATOM 1395 C CA . GLN A 1 172 ? -10.857 -1.688 18.040 1.00 46.66 172 GLN A CA 1
ATOM 1396 C C . GLN A 1 172 ? -11.656 -1.300 19.297 1.00 46.66 172 GLN A C 1
ATOM 1398 O O . GLN A 1 172 ? -11.102 -0.710 20.217 1.00 46.66 172 GLN A O 1
ATOM 1403 N N . ALA A 1 173 ? -12.947 -1.640 19.374 1.00 47.84 173 ALA A N 1
ATOM 1404 C CA . ALA A 1 173 ? -13.755 -1.417 20.573 1.00 47.84 173 ALA A CA 1
ATOM 1405 C C . ALA A 1 173 ? -13.351 -2.359 21.714 1.00 47.84 173 ALA A C 1
ATOM 1407 O O . ALA A 1 173 ? -13.405 -1.955 22.872 1.00 47.84 173 ALA A O 1
ATOM 1408 N N . THR A 1 174 ? -12.932 -3.587 21.407 1.00 47.25 174 THR A N 1
ATOM 1409 C CA . THR A 1 174 ? -12.397 -4.536 22.389 1.00 47.25 174 THR A CA 1
ATOM 1410 C C . THR A 1 174 ? -11.015 -4.109 22.877 1.00 47.25 174 THR A C 1
ATOM 1412 O O . THR A 1 174 ? -10.777 -4.167 24.075 1.00 47.25 174 THR A O 1
ATOM 1415 N N . LEU A 1 175 ? -10.138 -3.609 21.999 1.00 46.78 175 LEU A N 1
ATOM 1416 C CA . LEU A 1 175 ? -8.849 -3.031 22.395 1.00 46.78 175 LEU A CA 1
ATOM 1417 C C . LEU A 1 175 ? -9.055 -1.787 23.267 1.00 46.78 175 LEU A C 1
ATOM 1419 O O . LEU A 1 175 ? -8.535 -1.744 24.369 1.00 46.78 175 LEU A O 1
ATOM 1423 N N . LYS A 1 176 ? -9.934 -0.858 22.864 1.00 48.03 176 LYS A N 1
ATOM 1424 C CA . LYS A 1 176 ? -10.256 0.335 23.663 1.00 48.03 176 LYS A CA 1
ATOM 1425 C C . LYS A 1 176 ? -10.889 0.010 25.024 1.00 48.03 176 LYS A C 1
ATOM 1427 O O . LYS A 1 176 ? -10.575 0.683 25.995 1.00 48.03 176 LYS A O 1
ATOM 1432 N N . ASN A 1 177 ? -11.764 -1.001 25.110 1.00 49.75 177 ASN A N 1
ATOM 1433 C CA . ASN A 1 177 ? -12.312 -1.450 26.400 1.00 49.75 177 ASN A CA 1
ATOM 1434 C C . ASN A 1 177 ? -11.237 -2.117 27.269 1.00 49.75 177 ASN A C 1
ATOM 1436 O O . ASN A 1 177 ? -11.173 -1.832 28.457 1.00 49.75 177 ASN A O 1
ATOM 1440 N N . ASN A 1 178 ? -10.373 -2.954 26.685 1.00 43.25 178 ASN A N 1
ATOM 1441 C CA . ASN A 1 178 ? -9.269 -3.570 27.421 1.00 43.25 178 ASN A CA 1
ATOM 1442 C C . ASN A 1 178 ? -8.258 -2.522 27.911 1.00 43.25 178 ASN A C 1
ATOM 1444 O O . ASN A 1 178 ? -7.758 -2.652 29.022 1.00 43.25 178 ASN A O 1
ATOM 1448 N N . ASP A 1 179 ? -7.991 -1.477 27.124 1.00 45.81 179 ASP A N 1
ATOM 1449 C CA . ASP A 1 179 ? -7.113 -0.371 27.510 1.00 45.81 179 ASP A CA 1
ATOM 1450 C C . ASP A 1 179 ? -7.730 0.471 28.650 1.00 45.81 179 ASP A C 1
ATOM 1452 O O . ASP A 1 179 ? -7.029 0.836 29.592 1.00 45.81 179 ASP A O 1
ATOM 1456 N N . GLU A 1 180 ? -9.042 0.748 28.617 1.00 53.66 180 GLU A N 1
ATOM 1457 C CA . GLU A 1 180 ? -9.756 1.456 29.699 1.00 53.66 180 GLU A CA 1
ATOM 1458 C C . GLU A 1 180 ? -9.816 0.622 30.995 1.00 53.66 180 GLU A C 1
ATOM 1460 O O . GLU A 1 180 ? -9.596 1.157 32.086 1.00 53.66 180 GLU A O 1
ATOM 1465 N N . GLU A 1 181 ? -10.033 -0.693 30.889 1.00 51.12 181 GLU A N 1
ATOM 1466 C CA . GLU A 1 181 ? -10.039 -1.614 32.033 1.00 51.12 181 GLU A CA 1
ATOM 1467 C C . GLU A 1 181 ? -8.630 -1.759 32.645 1.00 51.12 181 GLU A C 1
ATOM 1469 O O . GLU A 1 181 ? -8.480 -1.644 33.863 1.00 51.12 181 GLU A O 1
ATOM 1474 N N . GLN A 1 182 ? -7.575 -1.879 31.825 1.00 43.69 182 GLN A N 1
ATOM 1475 C CA . GLN A 1 182 ? -6.176 -1.918 32.289 1.00 43.69 182 GLN A CA 1
ATOM 1476 C C . GLN A 1 182 ? -5.759 -0.628 33.016 1.00 43.69 182 GLN A C 1
ATOM 1478 O O . GLN A 1 182 ? -5.155 -0.701 34.086 1.00 43.69 182 GLN A O 1
ATOM 1483 N N . VAL A 1 183 ? -6.127 0.551 32.500 1.00 49.25 183 VAL A N 1
ATOM 1484 C CA . VAL A 1 183 ? -5.801 1.841 33.141 1.00 49.25 183 VAL A CA 1
ATOM 1485 C C . VAL A 1 183 ? -6.472 1.982 34.511 1.00 49.25 183 VAL A C 1
ATOM 1487 O O . VAL A 1 183 ? -5.848 2.488 35.445 1.00 49.25 183 VAL A O 1
ATOM 1490 N N . SER A 1 184 ? -7.711 1.501 34.661 1.00 44.28 184 SER A N 1
ATOM 1491 C CA . SER A 1 184 ? -8.421 1.544 35.948 1.00 44.28 184 SER A CA 1
ATOM 1492 C C . SER A 1 184 ? -7.792 0.627 37.011 1.00 44.28 184 SER A C 1
ATOM 1494 O O . SER A 1 184 ? -7.628 1.036 38.162 1.00 44.28 184 SER A O 1
ATOM 1496 N N . ILE A 1 185 ? -7.339 -0.569 36.616 1.00 52.78 185 ILE A N 1
ATOM 1497 C CA . ILE A 1 185 ? -6.645 -1.522 37.500 1.00 52.78 185 ILE A CA 1
ATOM 1498 C C . ILE A 1 185 ? -5.257 -0.984 37.896 1.00 52.78 185 ILE A C 1
ATOM 1500 O O . ILE A 1 185 ? -4.830 -1.104 39.051 1.00 52.78 185 ILE A O 1
ATOM 1504 N N . ASP A 1 186 ? -4.562 -0.326 36.966 1.00 47.47 186 ASP A N 1
ATOM 1505 C CA . ASP A 1 186 ? -3.266 0.305 37.220 1.00 47.47 186 ASP A CA 1
ATOM 1506 C C . ASP A 1 186 ? -3.375 1.529 38.151 1.00 47.47 186 ASP A C 1
ATOM 1508 O O . ASP A 1 186 ? -2.483 1.756 38.978 1.00 47.47 186 ASP A O 1
ATOM 1512 N N . GLU A 1 187 ? -4.463 2.304 38.083 1.00 60.06 187 GLU A N 1
ATOM 1513 C CA . GLU A 1 187 ? -4.733 3.377 39.051 1.00 60.06 187 GLU A CA 1
ATOM 1514 C C . GLU A 1 187 ? -5.055 2.836 40.447 1.00 60.06 187 GLU A C 1
ATOM 1516 O O . GLU A 1 187 ? -4.510 3.341 41.437 1.00 60.06 187 GLU A O 1
ATOM 1521 N N . GLU A 1 188 ? -5.876 1.788 40.549 1.00 54.22 188 GLU A N 1
ATOM 1522 C CA . GLU A 1 188 ? -6.238 1.191 41.839 1.00 54.22 188 GLU A CA 1
ATOM 1523 C C . GLU A 1 188 ? -5.012 0.562 42.529 1.00 54.22 188 GLU A C 1
ATOM 1525 O O . GLU A 1 188 ? -4.793 0.745 43.735 1.00 54.22 188 GLU A O 1
ATOM 1530 N N . SER A 1 189 ? -4.130 -0.084 41.756 1.00 57.97 189 SER A N 1
ATOM 1531 C CA . SER A 1 189 ? -2.874 -0.645 42.270 1.00 57.97 189 SER A CA 1
ATOM 1532 C C . SER A 1 189 ? -1.902 0.439 42.762 1.00 57.97 189 SER A C 1
ATOM 1534 O O . SER A 1 189 ? -1.304 0.298 43.838 1.00 57.97 189 SER A O 1
ATOM 1536 N N . LYS A 1 190 ? -1.794 1.571 42.048 1.00 53.59 190 LYS A N 1
ATOM 1537 C CA . LYS A 1 190 ? -1.001 2.733 42.484 1.00 53.59 190 LYS A CA 1
ATOM 1538 C C . LYS A 1 190 ? -1.573 3.381 43.738 1.00 53.59 190 LYS A C 1
ATOM 1540 O O . LYS A 1 190 ? -0.799 3.754 44.623 1.00 53.59 190 LYS A O 1
ATOM 1545 N N . PHE A 1 191 ? -2.894 3.505 43.840 1.00 53.78 191 PHE A N 1
ATOM 1546 C CA . PHE A 1 191 ? -3.550 4.070 45.018 1.00 53.78 191 PHE A CA 1
ATOM 1547 C C . PHE A 1 191 ? -3.332 3.186 46.258 1.00 53.78 191 PHE A C 1
ATOM 1549 O O . PHE A 1 191 ? -2.931 3.687 47.314 1.00 53.78 191 PHE A O 1
ATOM 1556 N N . SER A 1 192 ? -3.476 1.866 46.106 1.00 56.56 192 SER A N 1
ATOM 1557 C CA . SER A 1 192 ? -3.220 0.874 47.160 1.00 56.56 192 SER A CA 1
ATOM 1558 C C . SER A 1 192 ? -1.762 0.890 47.640 1.00 56.56 192 SER A C 1
ATOM 1560 O O . SER A 1 192 ? -1.495 0.925 48.846 1.00 56.56 192 SER A O 1
ATOM 1562 N N . ALA A 1 193 ? -0.797 0.963 46.717 1.00 71.56 193 ALA A N 1
ATOM 1563 C CA . ALA A 1 193 ? 0.621 1.071 47.063 1.00 71.56 193 ALA A CA 1
ATOM 1564 C C . ALA A 1 193 ? 0.933 2.376 47.817 1.00 71.56 193 ALA A C 1
ATOM 1566 O O . ALA A 1 193 ? 1.640 2.362 48.826 1.00 71.56 193 ALA A O 1
ATOM 1567 N N . LYS A 1 194 ? 0.361 3.503 47.377 1.00 62.59 194 LYS A N 1
ATOM 1568 C CA . LYS A 1 194 ? 0.560 4.811 48.019 1.00 62.59 194 LYS A CA 1
ATOM 1569 C C . LYS A 1 194 ? -0.047 4.865 49.426 1.00 62.59 194 LYS A C 1
ATOM 1571 O O . LYS A 1 194 ? 0.554 5.460 50.318 1.00 62.59 194 LYS A O 1
ATOM 1576 N N . SER A 1 195 ? -1.195 4.213 49.630 1.00 67.31 195 SER A N 1
ATOM 1577 C CA . SER A 1 195 ? -1.835 4.061 50.941 1.00 67.31 195 SER A CA 1
ATOM 1578 C C . SER A 1 195 ? -0.959 3.257 51.909 1.00 67.31 195 SER A C 1
ATOM 1580 O O . SER A 1 195 ? -0.680 3.737 53.006 1.00 67.31 195 SER A O 1
ATOM 1582 N N . LYS A 1 196 ? -0.424 2.101 51.488 1.00 76.44 196 LYS A N 1
ATOM 1583 C CA . LYS A 1 196 ? 0.480 1.291 52.330 1.00 76.44 196 LYS A CA 1
ATOM 1584 C C . LYS A 1 196 ? 1.746 2.046 52.736 1.00 76.44 196 LYS A C 1
ATOM 1586 O O . LYS A 1 196 ? 2.153 1.957 53.888 1.00 76.44 196 LYS A O 1
ATOM 1591 N N . VAL A 1 197 ? 2.328 2.824 51.819 1.00 73.88 197 VAL A N 1
ATOM 1592 C CA . VAL A 1 197 ? 3.518 3.649 52.099 1.00 73.88 197 VAL A CA 1
ATOM 1593 C C . VAL A 1 197 ? 3.216 4.772 53.100 1.00 73.88 197 VAL A C 1
ATOM 1595 O O . VAL A 1 197 ? 4.051 5.083 53.948 1.00 73.88 197 VAL A O 1
ATOM 1598 N N . LEU A 1 198 ? 2.029 5.382 53.030 1.00 72.25 198 LEU A N 1
ATOM 1599 C CA . LEU A 1 198 ? 1.592 6.387 54.005 1.00 72.25 198 LEU A CA 1
ATOM 1600 C C . LEU A 1 198 ? 1.381 5.775 55.391 1.00 72.25 198 LEU A C 1
ATOM 1602 O O . LEU A 1 198 ? 1.865 6.338 56.368 1.00 72.25 198 LEU A O 1
ATOM 1606 N N . VAL A 1 199 ? 0.734 4.609 55.466 1.00 72.75 199 VAL A N 1
ATOM 1607 C CA . VAL A 1 199 ? 0.527 3.885 56.731 1.00 72.75 199 VAL A CA 1
ATOM 1608 C C . VAL A 1 199 ? 1.869 3.512 57.364 1.00 72.75 199 VAL A C 1
ATOM 1610 O O . VAL A 1 199 ? 2.097 3.850 58.522 1.00 72.75 199 VAL A O 1
ATOM 1613 N N . SER A 1 200 ? 2.813 2.961 56.590 1.00 72.31 200 SER A N 1
ATOM 1614 C CA . SER A 1 200 ? 4.148 2.633 57.114 1.00 72.31 200 SER A CA 1
ATOM 1615 C C . SER A 1 200 ? 4.929 3.861 57.590 1.00 72.31 200 SER A C 1
ATOM 1617 O O . SER A 1 200 ? 5.748 3.761 58.497 1.00 72.31 200 SER A O 1
ATOM 1619 N N . ARG A 1 201 ? 4.685 5.037 56.993 1.00 68.38 201 ARG A N 1
ATOM 1620 C CA . ARG A 1 201 ? 5.365 6.282 57.375 1.00 68.38 201 ARG A CA 1
ATOM 1621 C C . ARG A 1 201 ? 4.774 6.916 58.635 1.00 68.38 201 ARG A C 1
ATOM 1623 O O . ARG A 1 201 ? 5.505 7.553 59.389 1.00 68.38 201 ARG A O 1
ATOM 1630 N N . ILE A 1 202 ? 3.479 6.718 58.879 1.00 70.06 202 ILE A N 1
ATOM 1631 C CA . ILE A 1 202 ? 2.816 7.112 60.129 1.00 70.06 202 ILE A CA 1
ATOM 1632 C C . ILE A 1 202 ? 3.322 6.227 61.280 1.00 70.06 202 ILE A C 1
ATOM 1634 O O . ILE A 1 202 ? 3.766 6.765 62.290 1.00 70.06 202 ILE A O 1
ATOM 1638 N N . GLU A 1 203 ? 3.408 4.905 61.082 1.00 69.19 203 GLU A N 1
ATOM 1639 C CA . GLU A 1 203 ? 3.951 3.964 62.086 1.00 69.19 203 GLU A CA 1
ATOM 1640 C C . GLU A 1 203 ? 5.441 4.194 62.424 1.00 69.19 203 GLU A C 1
ATOM 1642 O O . GLU A 1 203 ? 5.910 3.810 63.498 1.00 69.19 203 GLU A O 1
ATOM 1647 N N . GLU A 1 204 ? 6.214 4.801 61.518 1.00 70.50 204 GLU A N 1
ATOM 1648 C CA . GLU A 1 204 ? 7.608 5.195 61.773 1.00 70.50 204 GLU A CA 1
ATOM 1649 C C . GLU A 1 204 ? 7.705 6.518 62.553 1.00 70.50 204 GLU A C 1
ATOM 1651 O O . GLU A 1 204 ? 8.659 6.722 63.298 1.00 70.50 204 GLU A O 1
ATOM 1656 N N . THR A 1 205 ? 6.697 7.392 62.444 1.00 64.44 205 THR A N 1
ATOM 1657 C CA . THR A 1 205 ? 6.655 8.691 63.141 1.00 64.44 205 THR A CA 1
ATOM 1658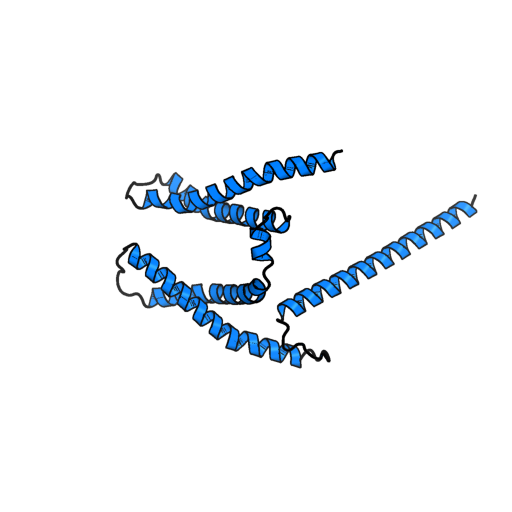 C C . THR A 1 205 ? 6.152 8.555 64.584 1.00 64.44 205 THR A C 1
ATOM 1660 O O . THR A 1 205 ? 6.584 9.310 65.444 1.00 64.44 205 THR A O 1
ATOM 1663 N N . GLU A 1 206 ? 5.299 7.567 64.878 1.00 62.19 206 GLU A N 1
ATOM 1664 C CA . GLU A 1 206 ? 4.817 7.266 66.242 1.00 62.19 206 GLU A CA 1
ATOM 1665 C C . GLU A 1 206 ? 5.818 6.454 67.091 1.00 62.19 206 GLU A C 1
ATOM 1667 O O . GLU A 1 206 ? 5.567 6.182 68.265 1.00 62.19 206 GLU A O 1
ATOM 1672 N N . ARG A 1 207 ? 6.960 6.052 66.511 1.00 56.53 207 ARG A N 1
ATOM 1673 C CA . ARG A 1 207 ? 8.050 5.339 67.204 1.00 56.53 207 ARG A CA 1
ATOM 1674 C C . ARG A 1 207 ? 9.198 6.239 67.687 1.00 56.53 207 ARG A C 1
ATOM 1676 O O . ARG A 1 207 ? 10.206 5.710 68.162 1.00 56.53 207 ARG A O 1
ATOM 1683 N N . PHE A 1 208 ? 9.029 7.557 67.605 1.00 51.19 208 PHE A N 1
ATOM 1684 C CA . PHE A 1 208 ? 9.889 8.581 68.207 1.00 51.19 208 PHE A CA 1
ATOM 1685 C C . PHE A 1 208 ? 9.098 9.393 69.233 1.00 51.19 208 PHE A C 1
ATOM 1687 O O . PHE A 1 208 ? 9.722 9.809 70.235 1.00 51.19 208 PHE A O 1
#